Protein AF-A0A093X043-F1 (afdb_monomer_lite)

Secondary structure (DSSP, 8-state):
-HHHHHHHHHHHHHHHHHHHHHHHHHHHHHHHHHHHHHHHHHHHHHHHHHHHHS-TT-HHHHHHHHHHHHHHHHHHHHHHHHHHHHHHHHHTS-S-HHHHHHS---PPP--HHHHHHSTT-HHHHHHHHHHHHHHHHHHHHHHHHHHHHHHHHHHHHHHHHHHHHHHH--HHHHHHHHHHHHHHHHHHHHHHHHHHT-TTS-HHHHHHHHHHHH-

pLDDT: mean 77.18, std 14.12, range [39.0, 96.06]

Foldseek 3Di:
DVVVVVVVVVVVLVVLLVVLLVVQCVLQNDLLSLQLVLVVVVLVVVLVVLVVPDDPPDPVSVVVSVVSVVCSVVVSVVSSVVSRVLRVVVCVVDDDLVCVVVPPPDDDDDDPCCQCPNRSHPCSCCRSVVSVVVCVVCVVVVVVVVVVVVVVVVVVVVVVLVCCCPVVVDVVSVVVVVVVVVVVVVVVVVVVVVVCPPPPAPPVNVVVVVVVVVD

Sequence (215 aa):
MWLIFRLIASAVFLLSIILSIPIAFDVGGRDSGLAHSLALFCFYFAYSTLRIVTPKKSIFRYALVQIVGVTQWVIIPALLIWSLNRFTVDSNTGGDWLAKTFGGKRSKETSVTEWIFGPGGFYDVLTVGTWDKVLTYSTPFFQLAEGFCSLLVIQAAGQITRWLVNRGRSDSWMIGLLILSASIISSSVYFLWRITNFPEIGNVDATLIGVTITT

Radius of gyration: 25.29 Å; chains: 1; bounding box: 42×61×61 Å

Structure (mmCIF, N/CA/C/O backbone):
data_AF-A0A093X043-F1
#
_entry.id   AF-A0A093X043-F1
#
loop_
_atom_site.group_PDB
_atom_site.id
_atom_site.type_symbol
_atom_site.label_atom_id
_atom_site.label_alt_id
_atom_site.label_comp_id
_atom_site.label_asym_id
_atom_site.label_entity_id
_atom_site.label_seq_id
_atom_site.pdbx_PDB_ins_code
_atom_site.Cartn_x
_atom_site.Cartn_y
_atom_site.Cartn_z
_atom_site.occupancy
_atom_site.B_iso_or_equiv
_atom_site.auth_seq_id
_atom_site.auth_comp_id
_atom_site.auth_asym_id
_atom_site.auth_atom_id
_atom_site.pdbx_PDB_model_num
ATOM 1 N N . MET A 1 1 ? -5.513 -7.874 27.108 1.00 66.25 1 MET A N 1
ATOM 2 C CA . MET A 1 1 ? -4.191 -8.324 26.603 1.00 66.25 1 MET A CA 1
ATOM 3 C C . MET A 1 1 ? -4.284 -9.040 25.256 1.00 66.25 1 MET A C 1
ATOM 5 O O . MET A 1 1 ? -3.622 -8.608 24.325 1.00 66.25 1 MET A O 1
ATOM 9 N N . TRP A 1 2 ? -5.149 -10.045 25.082 1.00 79.25 2 TRP A N 1
ATOM 10 C CA . TRP A 1 2 ? -5.261 -10.783 23.809 1.00 79.25 2 TRP A CA 1
ATOM 11 C C . TRP A 1 2 ? -5.753 -9.956 22.604 1.00 79.25 2 TRP A C 1
ATOM 13 O O . TRP A 1 2 ? -5.279 -10.146 21.489 1.00 79.25 2 TRP A O 1
ATOM 23 N N . LEU A 1 3 ? -6.651 -8.988 22.823 1.00 80.19 3 LEU A N 1
ATOM 24 C CA . LEU A 1 3 ? -7.089 -8.059 21.770 1.00 80.19 3 LEU A CA 1
ATOM 25 C C . LEU A 1 3 ? -5.962 -7.134 21.296 1.00 80.19 3 LEU A C 1
ATOM 27 O O . LEU A 1 3 ? -5.828 -6.908 20.101 1.00 80.19 3 LEU A O 1
ATOM 31 N N . ILE A 1 4 ? -5.127 -6.652 22.220 1.00 87.19 4 ILE A N 1
ATOM 32 C CA . ILE A 1 4 ? -3.976 -5.797 21.901 1.00 87.19 4 ILE A CA 1
ATOM 33 C C . ILE A 1 4 ? -2.950 -6.600 21.100 1.00 87.19 4 ILE A C 1
ATOM 35 O O . ILE A 1 4 ? -2.488 -6.135 20.067 1.00 87.19 4 ILE A O 1
ATOM 39 N N . PHE A 1 5 ? -2.663 -7.837 21.515 1.00 86.25 5 PHE A N 1
ATOM 40 C CA . PHE A 1 5 ? -1.779 -8.729 20.765 1.00 86.25 5 PHE A CA 1
ATOM 41 C C . PHE A 1 5 ? -2.296 -8.997 19.344 1.00 86.25 5 PHE A C 1
ATOM 43 O O . PHE A 1 5 ? -1.534 -8.909 18.389 1.00 86.25 5 PHE A O 1
ATOM 50 N N . ARG A 1 6 ? -3.601 -9.253 19.182 1.00 83.94 6 ARG A N 1
ATOM 51 C CA . ARG A 1 6 ? -4.226 -9.414 17.858 1.00 83.94 6 ARG A CA 1
ATOM 52 C C . ARG A 1 6 ? -4.146 -8.153 17.009 1.00 83.94 6 ARG A C 1
ATOM 54 O O . ARG A 1 6 ? -3.877 -8.253 15.818 1.00 83.94 6 ARG A O 1
ATOM 61 N N . LEU A 1 7 ? -4.375 -6.990 17.612 1.00 88.88 7 LEU A N 1
ATOM 62 C CA . LEU A 1 7 ? -4.306 -5.708 16.921 1.00 88.88 7 LEU A CA 1
ATOM 63 C C . LEU A 1 7 ? -2.882 -5.423 16.439 1.00 88.88 7 LEU A C 1
ATOM 65 O O . LEU A 1 7 ? -2.693 -5.113 15.269 1.00 88.88 7 LEU A O 1
ATOM 69 N N . ILE A 1 8 ? -1.884 -5.613 17.305 1.00 89.50 8 ILE A N 1
ATOM 70 C CA . ILE A 1 8 ? -0.469 -5.444 16.954 1.00 89.50 8 ILE A CA 1
ATOM 71 C C . ILE A 1 8 ? -0.061 -6.456 15.881 1.00 89.50 8 ILE A C 1
ATOM 73 O O . ILE A 1 8 ? 0.510 -6.064 14.871 1.00 89.50 8 ILE A O 1
ATOM 77 N N . ALA A 1 9 ? -0.396 -7.738 16.043 1.00 83.31 9 ALA A N 1
ATOM 78 C CA . ALA A 1 9 ? -0.067 -8.765 15.056 1.00 83.31 9 ALA A CA 1
ATOM 79 C C . ALA A 1 9 ? -0.721 -8.485 13.692 1.00 83.31 9 ALA A C 1
ATOM 81 O O . ALA A 1 9 ? -0.076 -8.643 12.658 1.00 83.31 9 ALA A O 1
ATOM 82 N N . SER A 1 10 ? -1.974 -8.018 13.682 1.00 83.56 10 SER A N 1
ATOM 83 C CA . SER A 1 10 ? -2.662 -7.607 12.455 1.00 83.56 10 SER A CA 1
ATOM 84 C C . SER A 1 10 ? -2.020 -6.373 11.825 1.00 83.56 10 SER A C 1
ATOM 86 O O . SER A 1 10 ? -1.913 -6.313 10.605 1.00 83.56 10 SER A O 1
ATOM 88 N N . ALA A 1 11 ? -1.593 -5.400 12.633 1.00 88.81 11 ALA A N 1
ATOM 89 C CA . ALA A 1 11 ? -0.912 -4.205 12.150 1.00 88.81 11 ALA A CA 1
ATOM 90 C C . ALA A 1 11 ? 0.451 -4.550 11.538 1.00 88.81 11 ALA A C 1
ATOM 92 O O . ALA A 1 11 ? 0.747 -4.100 10.438 1.00 88.81 11 ALA A O 1
ATOM 93 N N . VAL A 1 12 ? 1.243 -5.402 12.198 1.00 88.56 12 VAL A N 1
ATOM 94 C CA . VAL A 1 12 ? 2.543 -5.873 11.690 1.00 88.56 12 VAL A CA 1
ATOM 95 C C . VAL A 1 12 ? 2.372 -6.673 10.400 1.00 88.56 12 VAL A C 1
ATOM 97 O O . VAL A 1 12 ? 3.130 -6.471 9.457 1.00 88.56 12 VAL A O 1
ATOM 100 N N . PHE A 1 13 ? 1.362 -7.541 10.323 1.00 86.50 13 PHE A N 1
ATOM 101 C CA . PHE A 1 13 ? 1.072 -8.301 9.108 1.00 86.50 13 PHE A CA 1
ATOM 102 C C . PHE A 1 13 ? 0.703 -7.388 7.930 1.00 86.50 13 PHE A C 1
ATOM 104 O O . PHE A 1 13 ? 1.237 -7.533 6.832 1.00 86.50 13 PHE A O 1
ATOM 111 N N . LEU A 1 14 ? -0.177 -6.414 8.167 1.00 86.62 14 LEU A N 1
ATOM 112 C CA . LEU A 1 14 ? -0.605 -5.456 7.149 1.00 86.62 14 LEU A CA 1
ATOM 113 C C . LEU A 1 14 ? 0.575 -4.578 6.702 1.00 86.62 14 LEU A C 1
ATOM 115 O O . LEU A 1 14 ? 0.808 -4.422 5.505 1.00 86.62 14 LEU A O 1
ATOM 119 N N . LEU A 1 15 ? 1.374 -4.093 7.655 1.00 87.44 15 LEU A N 1
ATOM 120 C CA . LEU A 1 15 ? 2.606 -3.352 7.388 1.00 87.44 15 LEU A CA 1
ATOM 121 C C . LEU A 1 15 ? 3.587 -4.179 6.545 1.00 87.44 15 LEU A C 1
ATOM 123 O O . LEU A 1 15 ? 4.156 -3.661 5.590 1.00 87.44 15 LEU A O 1
ATOM 127 N N . SER A 1 16 ? 3.754 -5.466 6.860 1.00 86.06 16 SER A N 1
ATOM 128 C CA . SER A 1 16 ? 4.632 -6.364 6.108 1.00 86.06 16 SER A CA 1
ATOM 129 C C . SER A 1 16 ? 4.207 -6.480 4.644 1.00 86.06 16 SER A C 1
ATOM 131 O O . SER A 1 16 ? 5.064 -6.389 3.769 1.00 86.06 16 SER A O 1
ATOM 133 N N . ILE A 1 17 ? 2.907 -6.609 4.359 1.00 85.12 17 ILE A N 1
ATOM 134 C CA . ILE A 1 17 ? 2.397 -6.647 2.978 1.00 85.12 17 ILE A CA 1
ATOM 135 C C . ILE A 1 17 ? 2.609 -5.303 2.277 1.00 85.12 17 ILE A C 1
ATOM 137 O O . ILE A 1 17 ? 3.093 -5.279 1.146 1.00 85.12 17 ILE A O 1
ATOM 141 N N . ILE A 1 18 ? 2.274 -4.192 2.944 1.00 87.62 18 ILE A N 1
ATOM 142 C CA . ILE A 1 18 ? 2.416 -2.847 2.368 1.00 87.62 18 ILE A CA 1
ATOM 143 C C . ILE A 1 18 ? 3.873 -2.547 2.023 1.00 87.62 18 ILE A C 1
ATOM 145 O O . ILE A 1 18 ? 4.121 -1.973 0.972 1.00 87.62 18 ILE A O 1
ATOM 149 N N . LEU A 1 19 ? 4.827 -2.939 2.871 1.00 86.06 19 LEU A N 1
ATOM 150 C CA . LEU A 1 19 ? 6.252 -2.692 2.636 1.00 86.06 19 LEU A CA 1
ATOM 151 C C . LEU A 1 19 ? 6.863 -3.661 1.617 1.00 86.06 19 LEU A C 1
ATOM 153 O O . LEU A 1 19 ? 7.758 -3.271 0.874 1.00 86.06 19 LEU A O 1
ATOM 157 N N . SER A 1 20 ? 6.368 -4.898 1.534 1.00 85.81 20 SER A N 1
ATOM 158 C CA . SER A 1 20 ? 6.861 -5.910 0.586 1.00 85.81 20 SER A CA 1
ATOM 159 C C . SER A 1 20 ? 6.739 -5.456 -0.872 1.00 85.81 20 SER A C 1
ATOM 161 O O . SER A 1 20 ? 7.619 -5.735 -1.683 1.00 85.81 20 SER A O 1
ATOM 163 N N . ILE A 1 21 ? 5.668 -4.727 -1.207 1.00 85.94 21 ILE A N 1
ATOM 164 C CA . ILE A 1 21 ? 5.402 -4.288 -2.582 1.00 85.94 21 ILE A CA 1
ATOM 165 C C . ILE A 1 21 ? 6.447 -3.253 -3.053 1.00 85.94 21 ILE A C 1
ATOM 167 O O . ILE A 1 21 ? 7.143 -3.555 -4.022 1.00 85.94 21 ILE A O 1
ATOM 171 N N . PRO A 1 22 ? 6.647 -2.093 -2.389 1.00 85.50 22 PRO A N 1
ATOM 172 C CA . PRO A 1 22 ? 7.703 -1.145 -2.743 1.00 85.50 22 PRO A CA 1
ATOM 173 C C . PRO A 1 22 ? 9.093 -1.775 -2.772 1.00 85.50 22 PRO A C 1
ATOM 175 O O . PRO A 1 22 ? 9.844 -1.512 -3.701 1.00 85.50 22 PRO A O 1
ATOM 178 N N . ILE A 1 23 ? 9.418 -2.650 -1.812 1.00 85.75 23 ILE A N 1
ATOM 179 C CA . ILE A 1 23 ? 10.728 -3.319 -1.761 1.00 85.75 23 ILE A CA 1
ATOM 180 C C . ILE A 1 23 ? 10.952 -4.183 -3.011 1.00 85.75 23 ILE A C 1
ATOM 182 O O . ILE A 1 23 ? 12.047 -4.187 -3.571 1.00 85.75 23 ILE A O 1
ATOM 186 N N . ALA A 1 24 ? 9.922 -4.891 -3.485 1.00 83.62 24 ALA A N 1
ATOM 187 C CA . ALA A 1 24 ? 10.018 -5.698 -4.699 1.00 83.62 24 ALA A CA 1
ATOM 188 C C . ALA A 1 24 ? 10.203 -4.849 -5.969 1.00 83.62 24 ALA A C 1
ATOM 190 O O . ALA A 1 24 ? 10.900 -5.289 -6.884 1.00 83.62 24 ALA A O 1
ATOM 191 N N . PHE A 1 25 ? 9.608 -3.652 -6.024 1.00 82.94 25 PHE A N 1
ATOM 192 C CA . PHE A 1 25 ? 9.799 -2.703 -7.128 1.00 82.94 25 PHE A CA 1
ATOM 193 C C . PHE A 1 25 ? 11.170 -2.018 -7.087 1.00 82.94 25 PHE A C 1
ATOM 195 O O . PHE A 1 25 ? 11.787 -1.854 -8.137 1.00 82.94 25 PHE A O 1
ATOM 202 N N . ASP A 1 26 ? 11.649 -1.653 -5.898 1.00 83.31 26 ASP A N 1
ATOM 203 C CA . ASP A 1 26 ? 12.916 -0.942 -5.699 1.00 83.31 26 ASP A CA 1
ATOM 204 C C . ASP A 1 26 ? 14.127 -1.854 -5.954 1.00 83.31 26 ASP A C 1
ATOM 206 O O . ASP A 1 26 ? 15.007 -1.533 -6.748 1.00 83.31 26 ASP A O 1
ATOM 210 N N . VAL A 1 27 ? 14.138 -3.054 -5.362 1.00 80.69 27 VAL A N 1
ATOM 211 C CA . VAL A 1 27 ? 15.250 -4.014 -5.511 1.00 80.69 27 VAL A CA 1
ATOM 212 C C . VAL A 1 27 ? 15.145 -4.811 -6.815 1.00 80.69 27 VAL A C 1
ATOM 214 O O . VAL A 1 27 ? 16.156 -5.192 -7.403 1.00 80.69 27 VAL A O 1
ATOM 217 N N . GLY A 1 28 ? 13.921 -5.111 -7.252 1.00 70.31 28 GLY A N 1
ATOM 218 C CA . GLY A 1 28 ? 13.655 -6.029 -8.357 1.00 70.31 28 GLY A CA 1
ATOM 219 C C . GLY A 1 28 ? 13.391 -5.378 -9.714 1.00 70.31 28 GLY A C 1
ATOM 220 O O . GLY A 1 28 ? 13.363 -6.075 -10.730 1.00 70.31 28 GLY A O 1
ATOM 221 N N . GLY A 1 29 ? 13.163 -4.066 -9.748 1.00 78.88 29 GLY A N 1
ATOM 222 C CA . GLY A 1 29 ? 12.667 -3.366 -10.928 1.00 78.88 29 GLY A CA 1
ATOM 223 C C . GLY A 1 29 ? 11.184 -3.640 -11.221 1.00 78.88 29 GLY A C 1
ATOM 224 O O . GLY A 1 29 ? 10.489 -4.371 -10.508 1.00 78.88 29 GLY A O 1
ATOM 225 N N . ARG A 1 30 ? 10.684 -3.034 -12.307 1.00 78.81 30 ARG A N 1
ATOM 226 C CA . ARG A 1 30 ? 9.256 -3.047 -12.680 1.00 78.81 30 ARG A CA 1
ATOM 227 C C . ARG A 1 30 ? 8.692 -4.461 -12.846 1.00 78.81 30 ARG A C 1
ATOM 229 O O . ARG A 1 30 ? 7.632 -4.752 -12.299 1.00 78.81 30 ARG A O 1
ATOM 236 N N . ASP A 1 31 ? 9.402 -5.335 -13.555 1.00 77.31 31 ASP A N 1
ATOM 237 C CA . ASP A 1 31 ? 8.898 -6.670 -13.901 1.00 77.31 31 ASP A CA 1
ATOM 238 C C . ASP A 1 31 ? 8.810 -7.591 -12.672 1.00 77.31 31 ASP A C 1
ATOM 240 O O . ASP A 1 31 ? 7.813 -8.290 -12.491 1.00 77.31 31 ASP A O 1
ATOM 244 N N . SER A 1 32 ? 9.792 -7.520 -11.763 1.00 78.56 32 SER A N 1
ATOM 245 C CA . SER A 1 32 ? 9.772 -8.251 -10.486 1.00 78.56 32 SER A CA 1
ATOM 246 C C . SER A 1 32 ? 8.638 -7.780 -9.573 1.00 78.56 32 SER A C 1
ATOM 248 O O . SER A 1 32 ? 7.928 -8.603 -8.991 1.00 78.56 32 SER A O 1
ATOM 250 N N . GLY A 1 33 ? 8.430 -6.462 -9.462 1.00 83.19 33 GLY A N 1
ATOM 251 C CA . GLY A 1 33 ? 7.340 -5.905 -8.659 1.00 83.19 33 GLY A CA 1
ATOM 252 C C . GLY A 1 33 ? 5.958 -6.277 -9.206 1.00 83.19 33 GLY A C 1
ATOM 253 O O . GLY A 1 33 ? 5.076 -6.696 -8.447 1.00 83.19 33 GLY A O 1
ATOM 254 N N . LEU A 1 34 ? 5.780 -6.224 -10.532 1.00 82.69 34 LEU A N 1
ATOM 255 C CA . LEU A 1 34 ? 4.554 -6.676 -11.193 1.00 82.69 34 LEU A CA 1
ATOM 256 C C . LEU A 1 34 ? 4.308 -8.168 -10.949 1.00 82.69 34 LEU A C 1
ATOM 258 O O . LEU A 1 34 ? 3.210 -8.535 -10.524 1.00 82.69 34 LEU A O 1
ATOM 262 N N . ALA A 1 35 ? 5.323 -9.013 -11.126 1.00 83.06 35 ALA A N 1
ATOM 263 C CA . ALA A 1 35 ? 5.214 -10.445 -10.870 1.00 83.06 35 ALA A CA 1
ATOM 264 C C . ALA A 1 35 ? 4.898 -10.761 -9.399 1.00 83.06 35 ALA A C 1
ATOM 266 O O . ALA A 1 35 ? 4.051 -11.612 -9.122 1.00 83.06 35 ALA A O 1
ATOM 267 N N . HIS A 1 36 ? 5.512 -10.047 -8.451 1.00 86.31 36 HIS A N 1
ATOM 268 C CA . HIS A 1 36 ? 5.212 -10.188 -7.026 1.00 86.31 36 HIS A CA 1
ATOM 269 C C . HIS A 1 36 ? 3.756 -9.811 -6.714 1.00 86.31 36 HIS A C 1
ATOM 271 O O . HIS A 1 36 ? 3.045 -10.565 -6.046 1.00 86.31 36 HIS A O 1
ATOM 277 N N . SER A 1 37 ? 3.278 -8.679 -7.244 1.00 88.44 37 SER A N 1
ATOM 278 C CA . SER A 1 37 ? 1.893 -8.228 -7.045 1.00 88.44 37 SER A CA 1
ATOM 279 C C . SER A 1 37 ? 0.865 -9.206 -7.634 1.00 88.44 37 SER A C 1
ATOM 281 O O . SER A 1 37 ? -0.159 -9.484 -7.005 1.00 88.44 37 SER A O 1
ATOM 283 N N . LEU A 1 38 ? 1.172 -9.802 -8.788 1.00 85.69 38 LEU A N 1
ATOM 284 C CA . LEU A 1 38 ? 0.356 -10.830 -9.429 1.00 85.69 38 LEU A CA 1
ATO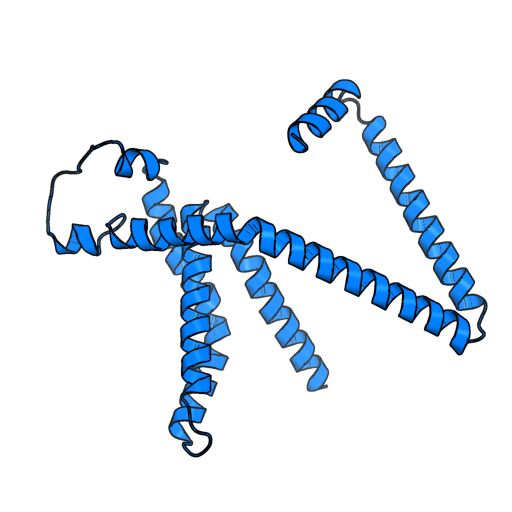M 285 C C . LEU A 1 38 ? 0.344 -12.126 -8.614 1.00 85.69 38 LEU A C 1
ATOM 287 O O . LEU A 1 38 ? -0.721 -12.694 -8.371 1.00 85.69 38 LEU A O 1
ATOM 291 N N . ALA A 1 39 ? 1.508 -12.577 -8.140 1.00 85.19 39 ALA A N 1
ATOM 292 C CA . ALA A 1 39 ? 1.619 -13.771 -7.308 1.00 85.19 39 ALA A CA 1
ATOM 293 C C . ALA A 1 39 ? 0.813 -13.630 -6.007 1.00 85.19 39 ALA A C 1
ATOM 295 O O . ALA A 1 39 ? 0.094 -14.558 -5.623 1.00 85.19 39 ALA A O 1
ATOM 296 N N . LEU A 1 40 ? 0.863 -12.455 -5.368 1.00 87.25 40 LEU A N 1
ATOM 297 C CA . LEU A 1 40 ? 0.019 -12.143 -4.214 1.00 87.25 40 LEU A CA 1
ATOM 298 C C . LEU A 1 40 ? -1.468 -12.177 -4.583 1.00 87.25 40 LEU A C 1
ATOM 300 O O . LEU A 1 40 ? -2.252 -12.801 -3.865 1.00 87.25 40 LEU A O 1
ATOM 304 N N . PHE A 1 41 ? -1.864 -11.565 -5.703 1.00 87.06 41 PHE A N 1
ATOM 305 C CA . PHE A 1 41 ? -3.252 -11.591 -6.168 1.00 87.06 41 PHE A CA 1
ATOM 306 C C . PHE A 1 41 ? -3.759 -13.025 -6.369 1.00 87.06 41 PHE A C 1
ATOM 308 O O . PHE A 1 41 ? -4.790 -13.394 -5.805 1.00 87.06 41 PHE A O 1
ATOM 315 N N . CYS A 1 42 ? -3.017 -13.867 -7.093 1.00 85.88 42 CYS A N 1
ATOM 316 C CA . CYS A 1 42 ? -3.378 -15.267 -7.312 1.00 85.88 42 CYS A CA 1
ATOM 317 C C . CYS A 1 42 ? -3.435 -16.064 -6.003 1.00 85.88 42 CYS A C 1
ATOM 319 O O . CYS A 1 42 ? -4.378 -16.833 -5.797 1.00 85.88 42 CYS A O 1
ATOM 321 N N . PHE A 1 43 ? -2.473 -15.862 -5.097 1.00 87.06 43 PHE A N 1
ATOM 322 C CA . PHE A 1 43 ? -2.460 -16.521 -3.793 1.00 87.06 43 PHE A CA 1
ATOM 323 C C . PHE A 1 43 ? -3.703 -16.168 -2.966 1.00 87.06 43 PHE A C 1
ATOM 325 O O . PHE A 1 43 ? -4.404 -17.060 -2.477 1.00 87.06 43 PHE A O 1
ATOM 332 N N . TYR A 1 44 ? -4.024 -14.878 -2.845 1.00 88.00 44 TYR A N 1
ATOM 333 C CA . TYR A 1 44 ? -5.194 -14.432 -2.090 1.00 88.00 44 TYR A CA 1
ATOM 334 C C . TYR A 1 44 ? -6.512 -14.796 -2.776 1.00 88.00 44 TYR A C 1
ATOM 336 O O . TYR A 1 44 ? -7.478 -15.132 -2.087 1.00 88.00 44 TYR A O 1
ATOM 344 N N . PHE A 1 45 ? -6.561 -14.805 -4.109 1.00 87.88 45 PHE A N 1
ATOM 345 C CA . PHE A 1 45 ? -7.720 -15.270 -4.868 1.00 87.88 45 PHE A CA 1
ATOM 346 C C . PHE A 1 45 ? -7.986 -16.763 -4.629 1.00 87.88 45 PHE A C 1
ATOM 348 O O . PHE A 1 45 ? -9.118 -17.154 -4.319 1.00 87.88 45 PHE A O 1
ATOM 355 N N . ALA A 1 46 ? -6.942 -17.594 -4.685 1.00 85.88 46 ALA A N 1
ATOM 356 C CA . ALA A 1 46 ? -7.034 -19.019 -4.381 1.00 85.88 46 ALA A CA 1
ATOM 357 C C . ALA A 1 46 ? -7.448 -19.252 -2.921 1.00 85.88 46 ALA A C 1
ATOM 359 O O . ALA A 1 46 ? -8.359 -20.038 -2.657 1.00 85.88 46 ALA A O 1
ATOM 360 N N . TYR A 1 47 ? -6.850 -18.522 -1.975 1.00 86.50 47 TYR A N 1
ATOM 361 C CA . TYR A 1 47 ? -7.207 -18.600 -0.558 1.00 86.50 47 TYR A CA 1
ATOM 362 C C . TYR A 1 47 ? -8.666 -18.193 -0.295 1.00 86.50 47 TYR A C 1
ATOM 364 O O . TYR A 1 47 ? -9.379 -18.871 0.449 1.00 86.50 47 TYR A O 1
ATOM 372 N N . SER A 1 48 ? -9.142 -17.121 -0.932 1.00 85.56 48 SER A N 1
ATOM 373 C CA . SER A 1 48 ? -10.533 -16.668 -0.822 1.00 85.56 48 SER A CA 1
ATOM 374 C C . SER A 1 48 ? -11.505 -17.702 -1.397 1.00 85.56 48 SER A C 1
ATOM 376 O O . SER A 1 48 ? -12.478 -18.078 -0.741 1.00 85.56 48 SER A O 1
ATOM 378 N N . THR A 1 49 ? -11.191 -18.251 -2.572 1.00 86.38 49 THR A N 1
ATOM 379 C CA . THR A 1 49 ? -11.989 -19.307 -3.210 1.00 86.38 49 THR A CA 1
ATOM 380 C C . THR A 1 49 ? -12.045 -20.557 -2.333 1.00 86.38 49 THR A C 1
ATOM 382 O O . THR A 1 49 ? -13.125 -21.090 -2.080 1.00 86.38 49 THR A O 1
ATOM 385 N N . LEU A 1 50 ? -10.907 -20.981 -1.777 1.00 84.12 50 LEU A N 1
ATOM 386 C CA . LEU A 1 50 ? -10.818 -22.104 -0.842 1.00 84.12 50 LEU A CA 1
ATOM 387 C C . LEU A 1 50 ? -11.693 -21.873 0.401 1.00 84.12 50 LEU A C 1
ATOM 389 O O . LEU A 1 50 ? -12.387 -22.785 0.860 1.00 84.12 50 LEU A O 1
ATOM 393 N N . ARG A 1 51 ? -11.697 -20.644 0.931 1.00 81.44 51 ARG A N 1
ATOM 394 C CA . ARG A 1 51 ? -12.514 -20.263 2.087 1.00 81.44 51 ARG A CA 1
ATOM 395 C C . ARG A 1 51 ? -14.012 -20.300 1.776 1.00 81.44 51 ARG A C 1
ATOM 397 O O . ARG A 1 51 ? -14.779 -20.727 2.635 1.00 81.44 51 ARG A O 1
ATOM 404 N N . ILE A 1 52 ? -14.423 -19.887 0.576 1.00 85.06 52 ILE A N 1
ATOM 405 C CA . ILE A 1 52 ? -15.830 -19.892 0.138 1.00 85.06 52 ILE A CA 1
ATOM 406 C C . ILE A 1 52 ? -16.317 -21.319 -0.148 1.00 85.06 52 ILE A C 1
ATOM 408 O O . ILE A 1 52 ? -17.416 -21.692 0.256 1.00 85.06 52 ILE A O 1
ATOM 412 N N . VAL A 1 53 ? -15.490 -22.136 -0.802 1.00 85.69 53 VAL A N 1
ATOM 413 C CA . VAL A 1 53 ? -15.828 -23.516 -1.194 1.00 85.69 53 VAL A CA 1
ATOM 414 C C . VAL A 1 53 ? -15.870 -24.470 0.007 1.00 85.69 53 VAL A C 1
ATOM 416 O O . VAL A 1 53 ? -16.466 -25.544 -0.072 1.00 85.69 53 VAL A O 1
ATOM 419 N N . THR A 1 54 ? -15.267 -24.107 1.141 1.00 79.00 54 THR A N 1
ATOM 420 C CA . THR A 1 54 ? -15.203 -24.972 2.323 1.00 79.00 54 THR A CA 1
ATOM 421 C C . THR A 1 54 ? -16.511 -24.948 3.135 1.00 79.00 54 THR A C 1
ATOM 423 O O . THR A 1 54 ? -16.804 -23.954 3.803 1.00 79.00 54 THR A O 1
ATOM 426 N N . PRO A 1 55 ? -17.299 -26.046 3.172 1.00 71.06 55 PRO A N 1
ATOM 427 C CA . PRO A 1 55 ? -18.496 -26.120 4.003 1.00 71.06 55 PRO A CA 1
ATOM 428 C C . PRO A 1 55 ? -18.135 -26.230 5.492 1.00 71.06 55 PRO A C 1
ATOM 430 O O . PRO A 1 55 ? -17.254 -27.001 5.877 1.00 71.06 55 PRO A O 1
ATOM 433 N N . LYS A 1 56 ? -18.892 -25.531 6.351 1.00 67.06 56 LYS A N 1
ATOM 434 C CA . LYS A 1 56 ? -18.661 -25.424 7.811 1.00 67.06 56 LYS A CA 1
ATOM 435 C C . LYS A 1 56 ? -18.681 -26.756 8.584 1.00 67.06 56 LYS A C 1
ATOM 437 O O . LYS A 1 56 ? -18.316 -26.776 9.751 1.00 67.06 56 LYS A O 1
ATOM 442 N N . LYS A 1 57 ? -19.120 -27.858 7.964 1.00 70.56 57 LYS A N 1
ATOM 443 C CA . LYS A 1 57 ? -19.283 -29.168 8.620 1.00 70.56 57 LYS A CA 1
ATOM 444 C C . LYS A 1 57 ? -18.026 -30.050 8.599 1.00 70.56 57 LYS A C 1
ATOM 446 O O . LYS A 1 57 ? -17.959 -30.993 9.377 1.00 70.56 57 LYS A O 1
ATOM 451 N N . SER A 1 58 ? -17.045 -29.790 7.728 1.00 74.88 58 SER A N 1
ATOM 452 C CA . SER A 1 58 ? -15.853 -30.648 7.611 1.00 74.88 58 SER A CA 1
ATOM 453 C C . SER A 1 58 ? -14.670 -30.083 8.399 1.00 74.88 58 SER A C 1
ATOM 455 O O . SER A 1 58 ? -14.094 -29.062 8.022 1.00 74.88 58 SER A O 1
ATOM 457 N N . ILE A 1 59 ? -14.276 -30.788 9.464 1.00 76.44 59 ILE A N 1
ATOM 458 C CA . ILE A 1 59 ? -13.133 -30.441 10.328 1.00 76.44 59 ILE A CA 1
ATOM 459 C C . ILE A 1 59 ? -11.824 -30.417 9.523 1.00 76.44 59 ILE A C 1
ATOM 461 O O . ILE A 1 59 ? -11.013 -29.513 9.701 1.00 76.44 59 ILE A O 1
ATOM 465 N N . PHE A 1 60 ? -11.643 -31.352 8.584 1.00 78.94 60 PHE A N 1
ATOM 466 C CA . PHE A 1 60 ? -10.439 -31.438 7.751 1.00 78.94 60 PHE A CA 1
ATOM 467 C C . PHE A 1 60 ? -10.275 -30.223 6.828 1.00 78.94 60 PHE A C 1
ATOM 469 O O . PHE A 1 60 ? -9.202 -29.629 6.762 1.00 78.94 60 PHE A O 1
ATOM 476 N N . ARG A 1 61 ? -11.349 -29.798 6.150 1.00 73.88 61 ARG A N 1
ATOM 477 C CA . ARG A 1 61 ? -11.289 -28.619 5.269 1.00 73.88 61 ARG A CA 1
ATOM 478 C C . ARG A 1 61 ? -11.126 -27.322 6.065 1.00 73.88 61 ARG A C 1
ATOM 480 O O . ARG A 1 61 ? -10.403 -26.433 5.631 1.00 73.88 61 ARG A O 1
ATOM 487 N N . TYR A 1 62 ? -11.733 -27.234 7.250 1.00 77.19 62 TYR A N 1
ATOM 488 C CA . TYR A 1 62 ? -11.502 -26.117 8.167 1.00 77.19 62 TYR A CA 1
ATOM 489 C C . TYR A 1 62 ? -10.042 -26.060 8.643 1.00 77.19 62 TYR A C 1
ATOM 491 O O . TYR A 1 62 ? -9.438 -24.989 8.618 1.00 77.19 62 TYR A O 1
ATOM 499 N N . ALA A 1 63 ? -9.453 -27.204 9.004 1.00 79.62 63 ALA A N 1
ATOM 500 C CA . ALA A 1 63 ? -8.045 -27.296 9.380 1.00 79.62 63 ALA A CA 1
ATOM 501 C C . ALA A 1 63 ? -7.120 -26.874 8.228 1.00 79.62 63 ALA A C 1
ATOM 503 O O . ALA A 1 63 ? -6.187 -26.112 8.455 1.00 79.62 63 ALA A O 1
ATOM 504 N N . LEU A 1 64 ? -7.420 -27.278 6.990 1.00 79.62 64 LEU A N 1
ATOM 505 C CA . LEU A 1 64 ? -6.654 -26.879 5.805 1.00 79.62 64 LEU A CA 1
ATOM 506 C C . LEU A 1 64 ? -6.678 -25.353 5.608 1.00 79.62 64 LEU A C 1
ATOM 508 O O . LEU A 1 64 ? -5.627 -24.743 5.433 1.00 79.62 64 LEU A O 1
ATOM 512 N N . VAL A 1 65 ? -7.846 -24.712 5.727 1.00 80.12 65 VAL A N 1
ATOM 513 C CA . VAL A 1 65 ? -7.960 -23.242 5.644 1.00 80.12 65 VAL A CA 1
ATOM 514 C C . VAL A 1 65 ? -7.187 -22.551 6.774 1.00 80.12 65 VAL A C 1
ATOM 516 O O . VAL A 1 65 ? -6.522 -21.547 6.528 1.00 80.12 65 VAL A O 1
ATOM 519 N N . GLN A 1 66 ? -7.237 -23.084 8.000 1.00 79.00 66 GLN A N 1
ATOM 520 C CA . GLN A 1 66 ? -6.479 -22.537 9.132 1.00 79.00 66 GLN A CA 1
ATOM 521 C C . GLN A 1 66 ? -4.966 -22.674 8.934 1.00 79.00 66 GLN A C 1
ATOM 523 O O . GLN A 1 66 ? -4.239 -21.718 9.192 1.00 79.00 66 GLN A O 1
ATOM 528 N N . ILE A 1 67 ? -4.496 -23.820 8.433 1.00 82.88 67 ILE A N 1
ATOM 529 C CA . ILE A 1 67 ? -3.080 -24.044 8.125 1.00 82.88 67 ILE A CA 1
ATOM 530 C C . ILE A 1 67 ? -2.622 -23.037 7.074 1.00 82.88 67 ILE A C 1
ATOM 532 O O . ILE A 1 67 ? -1.688 -22.288 7.340 1.00 82.88 67 ILE A O 1
ATOM 536 N N . VAL A 1 68 ? -3.328 -22.936 5.942 1.00 80.75 68 VAL A N 1
ATOM 537 C CA . VAL A 1 68 ? -2.980 -21.977 4.880 1.00 80.75 68 VAL A CA 1
ATOM 538 C C . VAL A 1 68 ? -2.980 -20.541 5.412 1.00 80.75 68 VAL A C 1
ATOM 540 O O . VAL A 1 68 ? -2.090 -19.775 5.056 1.00 80.75 68 VAL A O 1
ATOM 543 N N . GLY A 1 69 ? -3.917 -20.192 6.302 1.00 78.06 69 GLY A N 1
ATOM 544 C CA . GLY A 1 69 ? -3.977 -18.888 6.967 1.00 78.06 69 GLY A CA 1
ATOM 545 C C . GLY A 1 69 ? -2.760 -18.584 7.849 1.00 78.06 69 GLY A C 1
ATOM 546 O O . GLY A 1 69 ? -2.236 -17.475 7.807 1.00 78.06 69 GLY A O 1
ATOM 547 N N . VAL A 1 70 ? -2.259 -19.560 8.609 1.00 80.00 70 VAL A N 1
ATOM 548 C CA . VAL A 1 70 ? -1.040 -19.388 9.425 1.00 80.00 70 VAL A CA 1
ATOM 549 C C . VAL A 1 70 ? 0.210 -19.337 8.542 1.00 80.00 70 VAL A C 1
ATOM 551 O O . VAL A 1 70 ? 1.110 -18.535 8.792 1.00 80.00 70 VAL A O 1
ATOM 554 N N . THR A 1 71 ? 0.254 -20.128 7.466 1.00 83.06 71 THR A N 1
ATOM 555 C CA . THR A 1 71 ? 1.388 -20.159 6.528 1.00 83.06 71 THR A CA 1
ATOM 556 C C . THR A 1 71 ? 1.536 -18.856 5.727 1.00 83.06 71 THR A C 1
ATOM 558 O O . THR A 1 71 ? 2.608 -18.613 5.178 1.00 83.06 71 THR A O 1
ATOM 561 N N . GLN A 1 72 ? 0.530 -17.966 5.709 1.00 82.00 72 GLN A N 1
ATOM 562 C CA . GLN A 1 72 ? 0.607 -16.659 5.029 1.00 82.00 72 GLN A CA 1
ATOM 563 C C . GLN A 1 72 ? 1.847 -15.852 5.435 1.00 82.00 72 GLN A C 1
ATOM 565 O O . GLN A 1 72 ? 2.487 -15.251 4.576 1.00 82.00 72 GLN A O 1
ATOM 570 N N . TRP A 1 73 ? 2.239 -15.908 6.712 1.00 80.44 73 TRP A N 1
ATOM 571 C CA . TRP A 1 73 ? 3.430 -15.222 7.226 1.00 80.44 73 TRP A CA 1
ATOM 572 C C . TRP A 1 73 ? 4.738 -15.666 6.560 1.00 80.44 73 TRP A C 1
ATOM 574 O O . TRP A 1 73 ? 5.659 -14.866 6.440 1.00 80.44 73 TRP A O 1
ATOM 584 N N . VAL A 1 74 ? 4.824 -16.922 6.117 1.00 82.50 74 VAL A N 1
ATOM 585 C CA . VAL A 1 74 ? 6.010 -17.480 5.445 1.00 82.50 74 VAL A CA 1
ATOM 586 C C . VAL A 1 74 ? 5.890 -17.357 3.926 1.00 82.50 74 VAL A C 1
ATOM 588 O O . VAL A 1 74 ? 6.881 -17.133 3.237 1.00 82.50 74 VAL A O 1
ATOM 591 N N . ILE A 1 75 ? 4.673 -17.467 3.393 1.00 82.69 75 ILE A N 1
ATOM 592 C CA . ILE A 1 75 ? 4.420 -17.431 1.949 1.00 82.69 75 ILE A CA 1
ATOM 593 C C . ILE A 1 75 ? 4.732 -16.054 1.364 1.00 82.69 75 ILE A C 1
ATOM 595 O O . ILE A 1 75 ? 5.324 -15.988 0.294 1.00 82.69 75 ILE A O 1
ATOM 599 N N . ILE A 1 76 ? 4.393 -14.965 2.059 1.00 83.00 76 ILE A N 1
ATOM 600 C CA . ILE A 1 76 ? 4.653 -13.598 1.576 1.00 83.00 76 ILE A CA 1
ATOM 601 C C . ILE A 1 76 ? 6.157 -13.362 1.306 1.00 83.00 76 ILE A C 1
ATOM 603 O O . ILE A 1 76 ? 6.499 -13.039 0.165 1.00 83.00 76 ILE A O 1
ATOM 607 N N . PRO A 1 77 ? 7.078 -13.578 2.270 1.00 81.31 77 PRO A N 1
ATOM 608 C CA . PRO A 1 77 ? 8.509 -13.430 2.011 1.00 81.31 77 PRO A CA 1
ATOM 609 C C . PRO A 1 77 ? 9.059 -14.493 1.048 1.00 81.31 77 PRO A C 1
ATOM 611 O O . PRO A 1 77 ? 9.940 -14.181 0.252 1.00 81.31 77 PRO A O 1
ATOM 614 N N . ALA A 1 78 ? 8.534 -15.725 1.050 1.00 82.88 78 ALA A N 1
ATOM 615 C CA . ALA A 1 78 ? 8.959 -16.754 0.096 1.00 82.88 78 ALA A CA 1
ATOM 616 C C . ALA A 1 78 ? 8.616 -16.383 -1.359 1.00 82.88 78 ALA A C 1
ATOM 618 O O . ALA A 1 78 ? 9.439 -16.574 -2.254 1.00 82.88 78 ALA A O 1
ATOM 619 N N . LEU A 1 79 ? 7.432 -15.807 -1.595 1.00 79.12 79 LEU A N 1
ATOM 620 C CA . LEU A 1 79 ? 7.021 -15.300 -2.906 1.00 79.12 79 LEU A CA 1
ATOM 621 C C . LEU A 1 79 ? 7.857 -14.093 -3.342 1.00 79.12 79 LEU A C 1
ATOM 623 O O . LEU A 1 79 ? 8.141 -13.967 -4.528 1.00 79.12 79 LEU A O 1
ATOM 627 N N . LEU A 1 80 ? 8.270 -13.235 -2.405 1.00 78.31 80 LEU A N 1
ATOM 628 C CA . LEU A 1 80 ? 9.185 -12.123 -2.683 1.00 78.31 80 LEU A CA 1
ATOM 629 C C . LEU A 1 80 ? 10.583 -12.618 -3.081 1.00 78.31 80 LEU A C 1
ATOM 631 O O . LEU A 1 80 ? 11.156 -12.137 -4.054 1.00 78.31 80 LEU A O 1
ATOM 635 N N . ILE A 1 81 ? 11.124 -13.610 -2.370 1.00 82.25 81 ILE A N 1
ATOM 636 C CA . ILE A 1 81 ? 12.417 -14.222 -2.718 1.00 82.25 81 ILE A CA 1
ATOM 637 C C . ILE A 1 81 ? 12.331 -14.911 -4.083 1.00 82.25 81 ILE A C 1
ATOM 639 O O . ILE A 1 81 ? 13.253 -14.795 -4.889 1.00 82.25 81 ILE A O 1
ATOM 643 N N . TRP A 1 82 ? 11.221 -15.599 -4.364 1.00 82.69 82 TRP A N 1
ATOM 644 C CA . TRP A 1 82 ? 10.988 -16.230 -5.660 1.00 82.69 82 TRP A CA 1
ATOM 645 C C . TRP A 1 82 ? 10.910 -15.205 -6.798 1.00 82.69 82 TRP A C 1
ATOM 647 O O . TRP A 1 82 ? 11.588 -15.384 -7.810 1.00 82.69 82 TRP A O 1
ATOM 657 N N . SER A 1 83 ? 10.144 -14.118 -6.628 1.00 75.50 83 SER A N 1
ATOM 658 C CA . SER A 1 83 ? 10.026 -13.075 -7.654 1.00 75.50 83 SER A CA 1
ATOM 659 C C . SER A 1 83 ? 11.357 -12.366 -7.885 1.00 75.50 83 SER A C 1
ATOM 661 O O . SER A 1 83 ? 11.743 -12.168 -9.033 1.00 75.50 83 SER A O 1
ATOM 663 N N . LEU A 1 84 ? 12.102 -12.061 -6.819 1.00 73.81 84 LEU A N 1
ATOM 664 C CA . LEU A 1 84 ? 13.433 -11.480 -6.955 1.00 73.81 84 LEU A C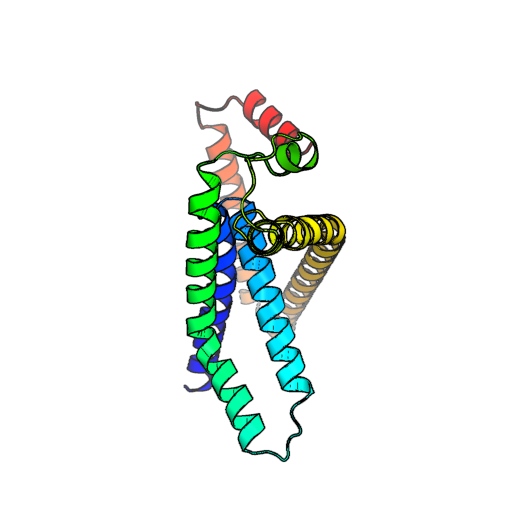A 1
ATOM 665 C C . LEU A 1 84 ? 14.360 -12.437 -7.704 1.00 73.81 84 LEU A C 1
ATOM 667 O O . LEU A 1 84 ? 14.864 -12.063 -8.748 1.00 73.81 84 LEU A O 1
ATOM 671 N N . ASN A 1 85 ? 14.522 -13.684 -7.261 1.00 76.19 85 ASN A N 1
ATOM 672 C CA . ASN A 1 85 ? 15.444 -14.627 -7.905 1.00 76.19 85 ASN A CA 1
ATOM 673 C C . ASN A 1 85 ? 15.111 -14.875 -9.390 1.00 76.19 85 ASN A C 1
ATOM 675 O O . ASN A 1 85 ? 16.009 -14.986 -10.218 1.00 76.19 85 ASN A O 1
ATOM 679 N N . ARG A 1 86 ? 13.824 -14.939 -9.752 1.00 69.50 86 ARG A N 1
ATOM 680 C CA . ARG A 1 86 ? 13.419 -15.166 -11.145 1.00 69.50 86 ARG A CA 1
ATOM 681 C C . ARG A 1 86 ? 13.631 -13.933 -12.026 1.00 69.50 86 ARG A C 1
ATOM 683 O O . ARG A 1 86 ? 14.158 -14.078 -13.120 1.00 69.50 86 ARG A O 1
ATOM 690 N N . PHE A 1 87 ? 13.237 -12.745 -11.568 1.00 67.88 87 PHE A N 1
ATOM 691 C CA . PHE A 1 87 ? 13.185 -11.550 -12.419 1.00 67.88 87 PHE A CA 1
ATOM 692 C C . PHE A 1 87 ? 14.404 -10.618 -12.280 1.00 67.88 87 PHE A C 1
ATOM 694 O O . PHE A 1 87 ? 14.689 -9.884 -13.223 1.00 67.88 87 PHE A O 1
ATOM 701 N N . THR A 1 88 ? 15.175 -10.657 -11.182 1.00 62.41 88 THR A N 1
ATOM 702 C CA . THR A 1 88 ? 16.446 -9.899 -11.079 1.00 62.41 88 THR A CA 1
ATOM 703 C C . THR A 1 88 ? 17.583 -10.547 -11.855 1.00 62.41 88 THR A C 1
ATOM 705 O O . THR A 1 88 ? 18.455 -9.852 -12.372 1.00 62.41 88 THR A O 1
ATOM 708 N N . VAL A 1 89 ? 17.580 -11.877 -11.962 1.00 56.03 89 VAL A N 1
ATOM 709 C CA . VAL A 1 89 ? 18.585 -12.615 -12.736 1.00 56.03 89 VAL A CA 1
ATOM 710 C C . VAL A 1 89 ? 18.371 -12.404 -14.242 1.00 56.03 89 VAL A C 1
ATOM 712 O O . VAL A 1 89 ? 19.346 -12.275 -14.979 1.00 56.03 89 VAL A O 1
ATOM 715 N N . ASP A 1 90 ? 17.117 -12.256 -14.687 1.00 53.06 90 ASP A N 1
ATOM 716 C CA . ASP A 1 90 ? 16.772 -11.995 -16.093 1.00 53.06 90 ASP A CA 1
ATOM 717 C C . ASP A 1 90 ? 16.850 -10.504 -16.492 1.00 53.06 90 ASP A C 1
ATOM 719 O O . ASP A 1 90 ? 17.079 -10.195 -17.665 1.00 53.06 90 ASP A O 1
ATOM 723 N N . SER A 1 91 ? 16.729 -9.557 -15.548 1.00 50.56 91 SER A N 1
ATOM 724 C CA . SER A 1 91 ? 16.805 -8.110 -15.839 1.00 50.56 91 SER A CA 1
ATOM 725 C C . SER A 1 91 ? 18.217 -7.611 -16.162 1.00 50.56 91 SER A C 1
ATOM 727 O O . SER A 1 91 ? 18.369 -6.573 -16.811 1.00 50.56 91 SER A O 1
ATOM 729 N N . ASN A 1 92 ? 19.256 -8.377 -15.806 1.00 48.09 92 ASN A N 1
ATOM 730 C CA . ASN A 1 92 ? 20.638 -8.090 -16.206 1.00 48.09 92 ASN A CA 1
ATOM 731 C C . ASN A 1 92 ? 20.871 -8.304 -17.721 1.00 48.09 92 ASN A C 1
ATOM 733 O O . ASN A 1 92 ? 21.894 -7.893 -18.263 1.00 48.09 92 ASN A O 1
ATOM 737 N N . THR A 1 93 ? 19.891 -8.883 -18.429 1.00 48.34 93 THR A N 1
ATOM 738 C CA . THR A 1 93 ? 19.810 -8.887 -19.899 1.00 48.34 93 THR A CA 1
ATOM 739 C C . THR A 1 93 ? 18.723 -7.904 -20.355 1.00 48.34 93 THR A C 1
ATOM 741 O O . THR A 1 93 ? 17.715 -8.293 -20.935 1.00 48.34 93 THR A O 1
ATOM 744 N N . GLY A 1 94 ? 18.934 -6.629 -20.013 1.00 39.00 94 GLY A N 1
ATOM 745 C CA . GLY A 1 94 ? 18.313 -5.404 -20.534 1.00 39.00 94 GLY A CA 1
ATOM 746 C C . GLY A 1 94 ? 16.878 -5.459 -21.073 1.00 39.00 94 GLY A C 1
ATOM 747 O O . GLY A 1 94 ? 16.648 -5.954 -22.165 1.00 39.00 94 GLY A O 1
ATOM 748 N N . GLY A 1 95 ? 15.944 -4.820 -20.357 1.00 45.78 95 GLY A N 1
ATOM 749 C CA . GLY A 1 95 ? 15.022 -3.783 -20.872 1.00 45.78 95 GLY A CA 1
ATOM 750 C C . GLY A 1 95 ? 14.114 -4.036 -22.086 1.00 45.78 95 GLY A C 1
ATOM 751 O O . GLY A 1 95 ? 13.498 -3.087 -22.563 1.00 45.78 95 GLY A O 1
ATOM 752 N N . ASP A 1 96 ? 14.003 -5.257 -22.597 1.00 52.38 96 ASP A N 1
ATOM 753 C CA . ASP A 1 96 ? 13.535 -5.476 -23.969 1.00 52.38 96 ASP A CA 1
ATOM 754 C C . ASP A 1 96 ? 12.213 -6.252 -24.054 1.00 52.38 96 ASP A C 1
ATOM 756 O O . ASP A 1 96 ? 12.051 -7.048 -24.959 1.00 52.38 96 ASP A O 1
ATOM 760 N N . TRP A 1 97 ? 11.230 -6.115 -23.154 1.00 57.22 97 TRP A N 1
ATOM 761 C CA . TRP A 1 97 ? 9.954 -6.842 -23.362 1.00 57.22 97 TRP A CA 1
ATOM 762 C C . TRP A 1 97 ? 9.178 -6.288 -24.572 1.00 57.22 97 TRP A C 1
ATOM 764 O O . TRP A 1 97 ? 8.630 -7.049 -25.374 1.00 57.22 97 TRP A O 1
ATOM 774 N N . LEU A 1 98 ? 9.199 -4.961 -24.758 1.00 50.88 98 LEU A N 1
ATOM 775 C CA . LEU A 1 98 ? 8.642 -4.290 -25.935 1.00 50.88 98 LEU A CA 1
ATOM 776 C C . LEU A 1 98 ? 9.433 -4.648 -27.193 1.00 50.88 98 LEU A C 1
ATOM 778 O O . LEU A 1 98 ? 8.834 -4.983 -28.212 1.00 50.88 98 LEU A O 1
ATOM 782 N N . ALA A 1 99 ? 10.764 -4.661 -27.128 1.00 53.28 99 ALA A N 1
ATOM 783 C CA . ALA A 1 99 ? 11.579 -5.002 -28.287 1.00 53.28 99 ALA A CA 1
ATOM 784 C C . ALA A 1 99 ? 11.800 -6.513 -28.494 1.00 53.28 99 ALA A C 1
ATOM 786 O O . ALA A 1 99 ? 12.107 -6.898 -29.610 1.00 53.28 99 ALA A O 1
ATOM 787 N N . LYS A 1 100 ? 11.442 -7.391 -27.549 1.00 54.31 100 LYS A N 1
ATOM 788 C CA . LYS A 1 100 ? 11.230 -8.837 -27.774 1.00 54.31 100 LYS A CA 1
ATOM 789 C C . LYS A 1 100 ? 9.864 -9.131 -28.396 1.00 54.31 100 LYS A C 1
ATOM 791 O O . LYS A 1 100 ? 9.732 -10.092 -29.148 1.00 54.31 100 LYS A O 1
ATOM 796 N N . THR A 1 101 ? 8.849 -8.310 -28.107 1.00 52.75 101 THR A N 1
ATOM 797 C CA . THR A 1 101 ? 7.501 -8.456 -28.692 1.00 52.75 101 THR A CA 1
ATOM 798 C C . THR A 1 101 ? 7.436 -7.897 -30.118 1.00 52.75 101 THR A C 1
ATOM 800 O O . THR A 1 101 ? 6.787 -8.490 -30.976 1.00 52.75 101 THR A O 1
ATOM 803 N N . PHE A 1 102 ? 8.125 -6.782 -30.392 1.00 50.59 102 PHE A N 1
ATOM 804 C CA . PHE A 1 102 ? 8.138 -6.131 -31.711 1.00 50.59 102 PHE A CA 1
ATOM 805 C C . PHE A 1 102 ? 9.422 -6.369 -32.522 1.00 50.59 102 PHE A C 1
ATOM 807 O O . PHE A 1 102 ? 9.396 -6.294 -33.749 1.00 50.59 102 PHE A O 1
ATOM 814 N N . GLY A 1 103 ? 10.545 -6.675 -31.873 1.00 46.56 103 GLY A N 1
ATOM 815 C CA . GLY A 1 103 ? 11.822 -6.976 -32.514 1.00 46.56 103 GLY A CA 1
ATOM 816 C C . GLY A 1 103 ? 12.082 -8.477 -32.500 1.00 46.56 103 GLY A C 1
ATOM 817 O O . GLY A 1 103 ? 12.417 -9.073 -31.483 1.00 46.56 103 GLY A O 1
ATOM 818 N N . GLY A 1 104 ? 11.952 -9.106 -33.665 1.00 43.44 104 GLY A N 1
ATOM 819 C CA . GLY A 1 104 ? 12.155 -10.540 -33.875 1.00 43.44 104 GLY A CA 1
ATOM 820 C C . GLY A 1 104 ? 13.595 -11.042 -33.691 1.00 43.44 104 GLY A C 1
ATOM 821 O O . GLY A 1 104 ? 14.069 -11.824 -34.514 1.00 43.44 104 GLY A O 1
ATOM 822 N N . LYS A 1 105 ? 14.310 -10.656 -32.628 1.00 42.38 105 LYS A N 1
ATOM 823 C CA . LYS A 1 105 ? 15.549 -11.326 -32.213 1.00 42.38 105 LYS A CA 1
ATOM 824 C C . LYS A 1 105 ? 15.197 -12.589 -31.428 1.00 42.38 105 LYS A C 1
ATOM 826 O O . LYS A 1 105 ? 15.308 -12.662 -30.209 1.00 42.38 105 LYS A O 1
ATOM 831 N N . ARG A 1 106 ? 14.757 -13.596 -32.189 1.00 49.62 106 ARG A N 1
ATOM 832 C CA . ARG A 1 106 ? 14.633 -14.994 -31.762 1.00 49.62 106 ARG A CA 1
ATOM 833 C C . ARG A 1 106 ? 15.996 -15.482 -31.278 1.00 49.62 106 ARG A C 1
ATOM 835 O O . ARG A 1 106 ? 16.902 -15.676 -32.089 1.00 49.62 106 ARG A O 1
ATOM 842 N N . SER A 1 107 ? 16.135 -15.703 -29.972 1.00 45.97 107 SER A N 1
ATOM 843 C CA . SER A 1 107 ? 17.184 -16.595 -29.491 1.00 45.97 107 SER A CA 1
ATOM 844 C C . SER A 1 107 ? 16.893 -17.990 -30.042 1.00 45.97 107 SER A C 1
ATOM 846 O O . SER A 1 107 ? 15.755 -18.459 -30.034 1.00 45.97 107 SER A O 1
ATOM 848 N N . LYS A 1 108 ? 17.929 -18.574 -30.628 1.00 40.72 108 LYS A N 1
ATOM 849 C CA . LYS A 1 108 ? 17.960 -19.847 -31.339 1.00 40.72 108 LYS A CA 1
ATOM 850 C C . LYS A 1 108 ? 17.385 -20.959 -30.453 1.00 40.72 108 LYS A C 1
ATOM 852 O O . LYS A 1 108 ? 17.769 -21.080 -29.298 1.00 40.72 108 LYS A O 1
ATOM 857 N N . GLU A 1 109 ? 16.448 -21.717 -31.010 1.00 47.62 109 GLU A N 1
ATOM 858 C CA . GLU A 1 109 ? 15.599 -22.671 -30.295 1.00 47.62 109 GLU A CA 1
ATOM 859 C C . GLU A 1 109 ? 16.345 -23.742 -29.498 1.00 47.62 109 GLU A C 1
ATOM 861 O O . GLU A 1 109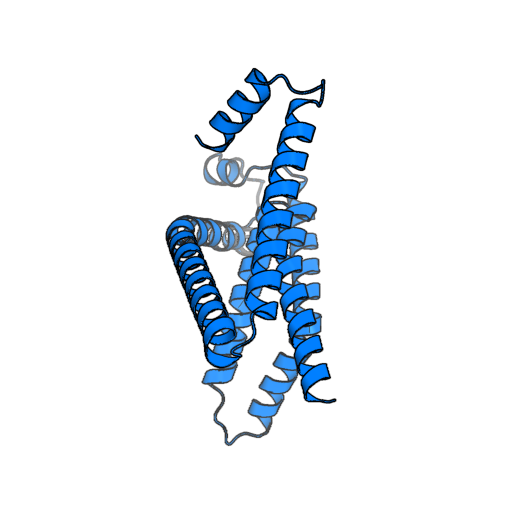 ? 17.285 -24.345 -30.015 1.00 47.62 109 GLU A O 1
ATOM 866 N N . THR A 1 110 ? 15.774 -24.101 -28.344 1.00 47.91 110 THR A N 1
ATOM 867 C CA . THR A 1 110 ? 15.547 -25.499 -27.954 1.00 47.91 110 THR A CA 1
ATOM 868 C C . THR A 1 110 ? 14.230 -25.610 -27.173 1.00 47.91 110 THR A C 1
ATOM 870 O O . THR A 1 110 ? 14.005 -24.883 -26.222 1.00 47.91 110 THR A O 1
ATOM 873 N N . SER A 1 111 ? 13.359 -26.533 -27.591 1.00 50.28 111 SER A N 1
ATOM 874 C CA . SER A 1 111 ? 12.108 -26.978 -26.945 1.00 50.28 111 SER A CA 1
ATOM 875 C C . SER A 1 111 ? 10.897 -26.022 -26.865 1.00 50.28 111 SER A C 1
ATOM 877 O O . SER A 1 111 ? 10.899 -24.975 -26.224 1.00 50.28 111 SER A O 1
ATOM 879 N N . VAL A 1 112 ? 9.762 -26.490 -27.403 1.00 59.03 112 VAL A N 1
ATOM 880 C CA . VAL A 1 112 ? 8.421 -25.868 -27.310 1.00 59.03 112 VAL A CA 1
ATOM 881 C C . VAL A 1 112 ? 7.978 -25.667 -25.852 1.00 59.03 112 VAL A C 1
ATOM 883 O O . VAL A 1 112 ? 7.266 -24.717 -25.537 1.00 59.03 112 VAL A O 1
ATOM 886 N N . THR A 1 113 ? 8.431 -26.528 -24.934 1.00 58.44 113 THR A N 1
ATOM 887 C CA . THR A 1 113 ? 8.161 -26.380 -23.495 1.00 58.44 113 THR A CA 1
ATOM 888 C C . THR A 1 113 ? 8.937 -25.225 -22.877 1.00 58.44 113 THR A C 1
ATOM 890 O O . THR A 1 113 ? 8.440 -24.599 -21.953 1.00 58.44 113 THR A O 1
ATOM 893 N N . GLU A 1 114 ? 10.125 -24.915 -23.386 1.00 60.06 114 GLU A N 1
ATOM 894 C CA . GLU A 1 114 ? 10.942 -23.783 -22.940 1.00 60.06 114 GLU A CA 1
ATOM 895 C C . GLU A 1 114 ? 10.434 -22.470 -23.557 1.00 60.06 114 G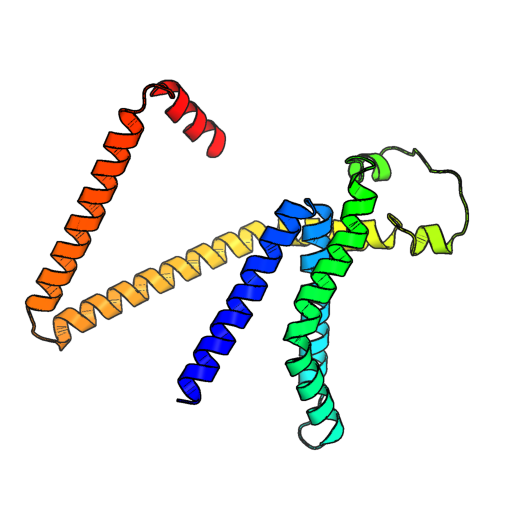LU A C 1
ATOM 897 O O . GLU A 1 114 ? 10.482 -21.419 -22.932 1.00 60.06 114 GLU A O 1
ATOM 902 N N . TRP A 1 115 ? 9.799 -22.530 -24.729 1.00 54.72 115 TRP A N 1
ATOM 903 C CA . TRP A 1 115 ? 9.079 -21.386 -25.292 1.00 54.72 115 TRP A CA 1
ATOM 904 C C . TRP A 1 115 ? 7.786 -21.035 -24.521 1.00 54.72 115 TRP A C 1
ATOM 906 O O . TRP A 1 115 ? 7.472 -19.857 -24.332 1.00 54.72 115 TRP A O 1
ATOM 916 N N . ILE A 1 116 ? 7.041 -22.045 -24.045 1.00 58.81 116 ILE A N 1
ATOM 917 C CA . ILE A 1 116 ? 5.795 -21.844 -23.275 1.00 58.81 116 ILE A CA 1
ATOM 918 C C . ILE A 1 116 ? 6.070 -21.586 -21.782 1.00 58.81 116 ILE A C 1
ATOM 920 O O . ILE A 1 116 ? 5.448 -20.693 -21.210 1.00 58.81 116 ILE A O 1
ATOM 924 N N . PHE A 1 117 ? 6.989 -22.335 -21.157 1.00 56.84 117 PHE A N 1
ATOM 925 C CA . PHE A 1 117 ? 7.254 -22.327 -19.705 1.00 56.84 117 PHE A CA 1
ATOM 926 C C . PHE A 1 117 ? 8.666 -21.850 -19.311 1.00 56.84 117 PHE A C 1
ATOM 928 O O . PHE A 1 117 ? 9.001 -21.844 -18.123 1.00 56.84 117 PHE A O 1
ATOM 935 N N . GLY A 1 118 ? 9.527 -21.498 -20.267 1.00 53.81 118 GLY A N 1
ATOM 936 C CA . GLY A 1 118 ? 10.886 -21.039 -19.974 1.00 53.81 118 GLY A CA 1
ATOM 937 C C . GLY A 1 118 ? 10.947 -19.599 -19.448 1.00 53.81 118 GLY A C 1
ATOM 938 O O . GLY A 1 118 ? 9.946 -18.879 -19.483 1.00 53.81 118 GLY A O 1
ATOM 939 N N . PRO A 1 119 ? 12.118 -19.178 -18.930 1.00 48.94 119 PRO A N 1
ATOM 940 C CA . PRO A 1 119 ? 12.358 -17.809 -18.465 1.00 48.94 119 PRO A CA 1
ATOM 941 C C . PRO A 1 119 ? 12.178 -16.814 -19.618 1.00 48.94 119 PRO A C 1
ATOM 943 O O . PRO A 1 119 ? 12.894 -16.885 -20.618 1.00 48.94 119 PRO A O 1
ATOM 946 N N . GLY A 1 120 ? 11.172 -15.937 -19.522 1.00 55.44 120 GLY A N 1
ATOM 947 C CA . GLY A 1 120 ? 10.812 -15.009 -20.602 1.00 55.44 120 GLY A CA 1
ATOM 948 C C . GLY A 1 120 ? 9.941 -15.615 -21.713 1.00 55.44 120 GLY A C 1
ATOM 949 O O . GLY A 1 120 ? 9.850 -15.037 -22.799 1.00 55.44 120 GLY A O 1
ATOM 950 N N . GLY A 1 121 ? 9.314 -16.769 -21.462 1.00 58.75 121 GLY A N 1
ATOM 951 C CA . GLY A 1 121 ? 8.379 -17.424 -22.380 1.00 58.75 121 GLY A CA 1
ATOM 952 C C . GLY A 1 121 ? 7.028 -16.706 -22.515 1.00 58.75 121 GLY A C 1
ATOM 953 O O . GLY A 1 121 ? 6.735 -15.721 -21.832 1.00 58.75 121 GLY A O 1
ATOM 954 N N . PHE A 1 122 ? 6.159 -17.227 -23.388 1.00 55.19 122 PHE A N 1
ATOM 955 C CA . PHE A 1 122 ? 4.835 -16.644 -23.672 1.00 55.19 122 PHE A CA 1
ATOM 956 C C . PHE A 1 122 ? 3.967 -16.481 -22.412 1.00 55.19 122 PHE A C 1
ATOM 958 O O . PHE A 1 122 ? 3.201 -15.522 -22.322 1.00 55.19 122 PHE A O 1
ATOM 965 N N . TYR A 1 123 ? 4.122 -17.368 -21.420 1.00 60.91 123 TYR A N 1
ATOM 966 C CA . TYR A 1 123 ? 3.432 -17.269 -20.133 1.00 60.91 123 TYR A CA 1
ATOM 967 C C . TYR A 1 123 ? 3.860 -16.037 -19.323 1.00 60.91 123 TYR A C 1
ATOM 969 O O . TYR A 1 123 ? 2.992 -15.351 -18.790 1.00 60.91 123 TYR A O 1
ATOM 977 N N . ASP A 1 124 ? 5.151 -15.705 -19.269 1.00 64.12 124 ASP A N 1
ATOM 978 C CA . ASP A 1 124 ? 5.632 -14.528 -18.532 1.00 64.12 124 ASP A CA 1
ATOM 979 C C . ASP A 1 124 ? 5.135 -13.237 -19.200 1.00 64.12 124 ASP A C 1
ATOM 981 O O . ASP A 1 124 ? 4.591 -12.356 -18.532 1.00 64.12 124 ASP A O 1
ATOM 985 N N . VAL A 1 125 ? 5.211 -13.159 -20.535 1.00 62.19 125 VAL A N 1
ATOM 986 C CA . VAL A 1 125 ? 4.762 -11.983 -21.304 1.00 62.19 125 VAL A CA 1
ATOM 987 C C . VAL A 1 125 ? 3.244 -11.808 -21.249 1.00 62.19 125 VAL A C 1
ATOM 989 O O . VAL A 1 125 ? 2.760 -10.690 -21.066 1.00 62.19 125 VAL A O 1
ATOM 992 N N . LEU A 1 126 ? 2.469 -12.891 -21.370 1.00 66.50 126 LEU A N 1
ATOM 993 C CA . LEU A 1 126 ? 1.016 -12.817 -21.227 1.00 66.50 126 LEU A CA 1
ATOM 994 C C . LEU A 1 126 ? 0.612 -12.457 -19.806 1.00 66.50 126 LEU A C 1
ATOM 996 O O . LEU A 1 126 ? -0.257 -11.611 -19.629 1.00 66.50 126 LEU A O 1
ATOM 1000 N N . THR A 1 127 ? 1.200 -13.092 -18.799 1.00 73.94 127 THR A N 1
ATOM 1001 C CA . THR A 1 127 ? 0.700 -12.990 -17.424 1.00 73.94 127 THR A CA 1
ATOM 1002 C C . THR A 1 127 ? 1.123 -11.658 -16.806 1.00 73.94 127 THR A C 1
ATOM 1004 O O . THR A 1 127 ? 0.263 -10.912 -16.338 1.00 73.94 127 THR A O 1
ATOM 1007 N N . VAL A 1 128 ? 2.404 -11.283 -16.912 1.00 76.50 128 VAL A N 1
ATOM 1008 C CA . VAL A 1 128 ? 2.915 -9.995 -16.404 1.00 76.50 128 VAL A CA 1
ATOM 1009 C C . VAL A 1 128 ? 2.454 -8.829 -17.285 1.00 76.50 128 VAL A C 1
ATOM 1011 O O . VAL A 1 128 ? 2.001 -7.811 -16.765 1.00 76.50 128 VAL A O 1
ATOM 1014 N N . GLY A 1 129 ? 2.477 -8.982 -18.614 1.00 74.06 129 GLY A N 1
ATOM 1015 C CA . GLY A 1 129 ? 2.066 -7.922 -19.541 1.00 74.06 129 GLY A CA 1
ATOM 1016 C C . GLY A 1 129 ? 0.557 -7.652 -19.547 1.00 74.06 129 GLY A C 1
ATOM 1017 O O . GLY A 1 129 ? 0.133 -6.502 -19.672 1.00 74.06 129 GLY A O 1
ATOM 1018 N N . THR A 1 130 ? -0.285 -8.679 -19.372 1.00 82.38 130 THR A N 1
ATOM 1019 C CA . THR A 1 130 ? -1.734 -8.463 -19.182 1.00 82.38 130 THR A CA 1
ATOM 1020 C C . THR A 1 130 ? -2.001 -7.804 -17.837 1.00 82.38 130 THR A C 1
ATOM 1022 O O . THR A 1 130 ? -2.844 -6.913 -17.760 1.00 82.38 130 THR A O 1
ATOM 1025 N N . TRP A 1 131 ? -1.263 -8.183 -16.792 1.00 85.56 131 TRP A N 1
ATOM 1026 C CA . TRP A 1 131 ? -1.402 -7.573 -15.474 1.00 85.56 131 TRP A CA 1
ATOM 1027 C C . TRP A 1 131 ? -1.020 -6.092 -15.464 1.00 85.56 131 TRP A C 1
ATOM 1029 O O . TRP A 1 131 ? -1.769 -5.283 -14.924 1.00 85.56 131 TRP A O 1
ATOM 1039 N N . ASP A 1 132 ? 0.057 -5.712 -16.151 1.00 84.31 132 ASP A N 1
ATOM 1040 C CA . ASP A 1 132 ? 0.441 -4.308 -16.338 1.00 84.31 132 ASP A CA 1
ATOM 1041 C C . ASP A 1 132 ? -0.668 -3.487 -17.024 1.00 84.31 132 ASP A C 1
ATOM 1043 O O . ASP A 1 132 ? -1.027 -2.396 -16.570 1.00 84.31 132 ASP A O 1
ATOM 1047 N N . LYS A 1 133 ? -1.293 -4.037 -18.075 1.00 84.12 133 LYS A N 1
ATOM 1048 C CA . LYS A 1 133 ? -2.428 -3.391 -18.759 1.00 84.12 133 LYS A CA 1
ATOM 1049 C C . LYS A 1 133 ? -3.663 -3.277 -17.869 1.00 84.12 133 LYS A C 1
ATOM 1051 O O . LYS A 1 133 ? -4.314 -2.234 -17.875 1.00 84.12 133 LYS A O 1
ATOM 1056 N N . VAL A 1 134 ? -3.984 -4.324 -17.105 1.00 88.56 134 VAL A N 1
ATOM 1057 C CA . VAL A 1 134 ? -5.106 -4.319 -16.152 1.00 88.56 134 VAL A CA 1
ATOM 1058 C C . VAL A 1 134 ? -4.885 -3.266 -15.071 1.00 88.56 134 VAL A C 1
ATOM 1060 O O . VAL A 1 134 ? -5.806 -2.500 -14.783 1.00 88.56 134 VAL A O 1
ATOM 1063 N N . LEU A 1 135 ? -3.673 -3.181 -14.515 1.00 86.19 135 LEU A N 1
ATOM 1064 C CA . LEU A 1 135 ? -3.320 -2.170 -13.522 1.00 86.19 135 LEU A CA 1
ATOM 1065 C C . LEU A 1 135 ? -3.417 -0.766 -14.113 1.00 86.19 135 LEU A C 1
ATOM 1067 O O . LEU A 1 135 ? -4.106 0.065 -13.536 1.00 86.19 135 LEU A O 1
ATOM 1071 N N . THR A 1 136 ? -2.843 -0.533 -15.294 1.00 87.50 136 THR A N 1
ATOM 1072 C CA . THR A 1 136 ? -2.875 0.777 -15.968 1.00 87.50 136 THR A CA 1
ATOM 1073 C C . THR A 1 136 ? -4.303 1.237 -16.265 1.00 87.50 136 THR A C 1
ATOM 1075 O O . THR A 1 136 ? -4.644 2.400 -16.051 1.00 87.50 136 THR A O 1
ATOM 1078 N N . TYR A 1 137 ? -5.168 0.323 -16.712 1.00 92.06 137 TYR A N 1
ATOM 1079 C CA . TYR A 1 137 ? -6.581 0.622 -16.948 1.00 92.06 137 TYR A CA 1
ATOM 1080 C C . TYR A 1 137 ? -7.357 0.870 -15.643 1.00 92.06 137 TYR A C 1
ATOM 1082 O O . TYR A 1 137 ? -8.306 1.652 -15.624 1.00 92.06 137 TYR A O 1
ATOM 1090 N N . SER A 1 138 ? -6.940 0.238 -14.541 1.00 88.62 138 SER A N 1
ATOM 1091 C CA . SER A 1 138 ? -7.572 0.374 -13.220 1.00 88.62 138 SER A CA 1
ATOM 1092 C C . SER A 1 138 ? -7.047 1.562 -12.408 1.00 88.62 138 SER A C 1
ATOM 1094 O O . SER A 1 138 ? -7.734 2.009 -11.490 1.00 88.62 138 SER A O 1
ATOM 1096 N N . THR A 1 139 ? -5.879 2.117 -12.747 1.00 88.81 139 THR A N 1
ATOM 1097 C CA . THR A 1 139 ? -5.283 3.296 -12.097 1.00 88.81 139 THR A CA 1
ATOM 1098 C C . THR A 1 139 ? -6.269 4.452 -11.888 1.00 88.81 139 THR A C 1
ATOM 1100 O O . THR A 1 139 ? -6.384 4.908 -10.750 1.00 88.81 139 THR A O 1
ATOM 1103 N N . PRO A 1 140 ? -7.039 4.922 -12.894 1.00 91.94 140 PRO A N 1
ATOM 1104 C CA . PRO A 1 140 ? -7.994 6.011 -12.675 1.00 91.94 140 PRO A CA 1
ATOM 1105 C C . PRO A 1 140 ? -9.095 5.641 -11.673 1.00 91.94 140 PRO A C 1
ATOM 1107 O O . PRO A 1 140 ? -9.538 6.487 -10.899 1.00 91.94 140 PRO A O 1
ATOM 1110 N N . PHE A 1 141 ? -9.521 4.377 -11.642 1.00 92.38 141 PHE A N 1
ATOM 1111 C CA . PHE A 1 141 ? -10.506 3.914 -10.670 1.00 92.38 141 PHE A CA 1
ATOM 1112 C C . PHE A 1 141 ? -9.931 3.895 -9.248 1.00 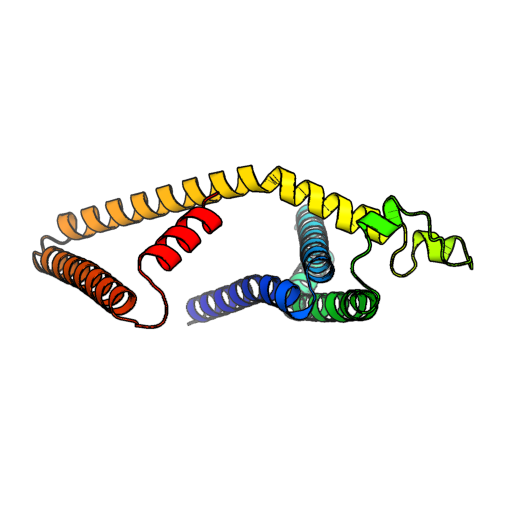92.38 141 PHE A C 1
ATOM 1114 O O . PHE A 1 141 ? -10.592 4.359 -8.319 1.00 92.38 141 PHE A O 1
ATOM 1121 N N . PHE A 1 142 ? -8.694 3.420 -9.073 1.00 90.00 142 PHE A N 1
ATOM 1122 C CA . PHE A 1 142 ? -8.016 3.463 -7.776 1.00 90.00 142 PHE A CA 1
ATOM 1123 C C . PHE A 1 142 ? -7.783 4.894 -7.297 1.00 90.00 142 PHE A C 1
ATOM 1125 O O . PHE A 1 142 ? -8.040 5.171 -6.130 1.00 90.00 142 PHE A O 1
ATOM 1132 N N . GLN A 1 143 ? -7.422 5.814 -8.194 1.00 92.00 143 GLN A N 1
ATOM 1133 C CA . GLN A 1 143 ? -7.268 7.231 -7.864 1.00 92.00 143 GLN A CA 1
ATOM 1134 C C . GLN A 1 143 ? -8.583 7.850 -7.367 1.00 92.00 143 GLN A C 1
ATOM 1136 O O . GLN A 1 143 ? -8.604 8.574 -6.370 1.00 92.00 143 GLN A O 1
ATOM 1141 N N . LEU A 1 144 ? -9.704 7.547 -8.032 1.00 94.38 144 LEU A N 1
ATOM 1142 C CA . LEU A 1 144 ? -11.023 7.993 -7.579 1.00 94.38 144 LEU A CA 1
ATOM 1143 C C . LEU A 1 144 ? -11.370 7.387 -6.215 1.00 94.38 144 LEU A C 1
ATOM 1145 O O . LEU A 1 144 ? -11.827 8.106 -5.327 1.00 94.38 144 LEU A O 1
ATOM 1149 N N . ALA A 1 145 ? -11.129 6.089 -6.024 1.00 91.00 145 ALA A N 1
ATOM 1150 C CA . ALA A 1 145 ? -11.386 5.407 -4.759 1.00 91.00 145 ALA A CA 1
ATOM 1151 C C . ALA A 1 145 ? -10.532 5.966 -3.606 1.00 91.00 145 ALA A C 1
ATOM 1153 O O . ALA A 1 145 ? -11.049 6.157 -2.504 1.00 91.00 145 ALA A O 1
ATOM 1154 N N . GLU A 1 146 ? -9.261 6.279 -3.856 1.00 90.00 146 GLU A N 1
ATOM 1155 C CA . GLU A 1 146 ? -8.366 6.929 -2.896 1.00 90.00 146 GLU A CA 1
ATOM 1156 C C . GLU A 1 146 ? -8.863 8.334 -2.531 1.00 90.00 146 GLU A C 1
ATOM 1158 O O . GLU A 1 146 ? -8.931 8.684 -1.347 1.00 90.00 146 GLU A O 1
ATOM 1163 N N . GLY A 1 147 ? -9.304 9.107 -3.529 1.00 93.94 147 GLY A N 1
ATOM 1164 C CA . GLY A 1 147 ? -9.934 10.409 -3.321 1.00 93.94 147 GLY A CA 1
ATOM 1165 C C . GLY A 1 147 ? -11.190 10.316 -2.450 1.00 93.94 147 GLY A C 1
ATOM 1166 O O . GLY A 1 147 ? -11.311 11.035 -1.457 1.00 93.94 147 GLY A O 1
ATOM 1167 N N . PHE A 1 148 ? -12.101 9.385 -2.751 1.00 93.62 148 PHE A N 1
ATOM 1168 C CA . PHE A 1 148 ? -13.306 9.157 -1.945 1.00 93.62 148 PHE A CA 1
ATOM 1169 C C . PHE A 1 148 ? -12.983 8.684 -0.522 1.00 93.62 148 PHE A C 1
ATOM 1171 O O . PHE A 1 148 ? -13.584 9.182 0.431 1.00 93.62 148 PHE A O 1
ATOM 1178 N N . CYS A 1 149 ? -12.027 7.766 -0.356 1.00 92.00 149 CYS A N 1
ATOM 1179 C CA . CYS A 1 149 ? -11.576 7.303 0.957 1.00 92.00 149 CYS A CA 1
ATOM 1180 C C . CYS A 1 149 ? -11.047 8.473 1.799 1.00 92.00 149 CYS A C 1
ATOM 1182 O O . CYS A 1 149 ? -11.478 8.669 2.937 1.00 92.00 149 CYS A O 1
ATOM 1184 N N . SER A 1 150 ? -10.196 9.312 1.207 1.00 94.50 150 SER A N 1
ATOM 1185 C CA . SER A 1 150 ? -9.643 10.501 1.862 1.00 94.50 150 SER A CA 1
ATOM 1186 C C . SER A 1 150 ? -10.736 11.497 2.255 1.00 94.50 150 SER A C 1
ATOM 1188 O O . SER A 1 150 ? -10.742 11.992 3.383 1.00 94.50 150 SER A O 1
ATOM 1190 N N . LEU A 1 151 ? -11.718 11.740 1.377 1.00 95.38 151 LEU A N 1
ATOM 1191 C CA . LEU A 1 151 ? -12.866 12.599 1.683 1.00 95.38 151 LEU A CA 1
ATOM 1192 C C . LEU A 1 151 ? -13.684 12.069 2.865 1.00 95.38 151 LEU A C 1
ATOM 1194 O O . LEU A 1 151 ? -14.024 12.841 3.763 1.00 95.38 151 LEU A O 1
ATOM 1198 N N . LEU A 1 152 ? -13.972 10.765 2.903 1.00 94.38 152 LEU A N 1
ATOM 1199 C CA . LEU A 1 152 ? -14.709 10.148 4.008 1.00 94.38 152 LEU A CA 1
ATOM 1200 C C . LEU A 1 152 ? -13.937 10.235 5.327 1.00 94.38 152 LEU A C 1
ATOM 1202 O O . LEU A 1 152 ? -14.530 10.538 6.363 1.00 94.38 152 LEU A O 1
ATOM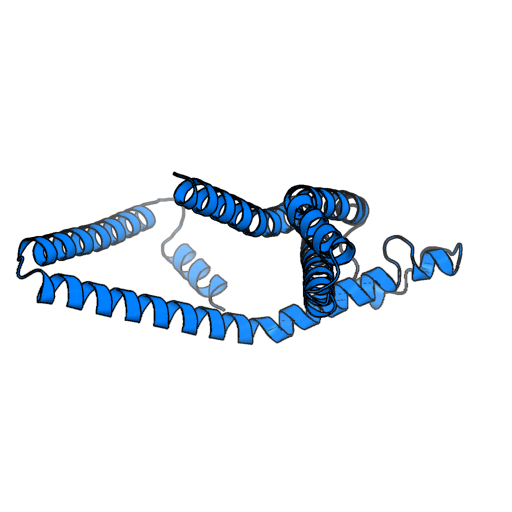 1206 N N . VAL A 1 153 ? -12.619 10.021 5.300 1.00 95.56 153 VAL A N 1
ATOM 1207 C CA . VAL A 1 153 ? -11.763 10.151 6.489 1.00 95.56 153 VAL A CA 1
ATOM 1208 C C . VAL A 1 153 ? -11.758 11.590 7.003 1.00 95.56 153 VAL A C 1
ATOM 1210 O O . VAL A 1 153 ? -11.945 11.805 8.201 1.00 95.56 153 VAL A O 1
ATOM 1213 N N . ILE A 1 154 ? -11.623 12.582 6.118 1.00 93.38 154 ILE A N 1
ATOM 1214 C CA . ILE A 1 154 ? -11.676 14.006 6.489 1.00 93.38 154 ILE A CA 1
ATOM 1215 C C . ILE A 1 154 ? -13.041 14.358 7.090 1.00 93.38 154 ILE A C 1
ATOM 1217 O O . ILE A 1 154 ? -13.119 15.033 8.119 1.00 93.38 154 ILE A O 1
ATOM 1221 N N . GLN A 1 155 ? -14.129 13.873 6.489 1.00 95.00 155 GLN A N 1
ATOM 1222 C CA . GLN A 1 155 ? -15.482 14.093 7.000 1.00 95.00 155 GLN A CA 1
ATOM 1223 C C . GLN A 1 155 ? -15.679 13.461 8.380 1.00 95.00 155 GLN A C 1
ATOM 1225 O O . GLN A 1 155 ? -16.187 14.123 9.288 1.00 95.00 155 GLN A O 1
ATOM 1230 N N . ALA A 1 156 ? -15.244 12.213 8.562 1.00 94.00 156 ALA A N 1
ATOM 1231 C CA . ALA A 1 156 ? -15.316 11.519 9.841 1.00 94.00 156 ALA A CA 1
ATOM 1232 C C . ALA A 1 156 ? -14.492 12.246 10.913 1.00 94.00 156 ALA A C 1
ATOM 1234 O O . ALA A 1 156 ? -14.999 12.501 12.004 1.00 94.00 156 ALA A O 1
ATOM 1235 N N . ALA A 1 157 ? -13.266 12.668 10.593 1.00 91.81 157 ALA A N 1
ATOM 1236 C CA . ALA A 1 157 ? -12.424 13.457 11.491 1.00 91.81 157 ALA A CA 1
ATOM 1237 C C . ALA A 1 157 ? -13.076 14.800 11.866 1.00 91.81 157 ALA A C 1
ATOM 1239 O O . ALA A 1 157 ? -13.051 15.198 13.034 1.00 91.81 157 ALA A O 1
ATOM 1240 N N . GLY A 1 158 ? -13.731 15.470 10.912 1.00 89.19 158 GLY A N 1
ATOM 1241 C CA . GLY A 1 158 ? -14.488 16.698 11.154 1.00 89.19 158 GLY A CA 1
ATOM 1242 C C . GLY A 1 158 ? -15.700 16.483 12.067 1.00 89.19 158 GLY A C 1
ATOM 1243 O O . GLY A 1 158 ? -15.934 17.270 12.988 1.00 89.19 158 GLY A O 1
ATOM 1244 N N . GLN A 1 159 ? -16.452 15.399 11.865 1.00 91.12 159 GLN A N 1
ATOM 1245 C CA . GLN A 1 159 ? -17.571 15.032 12.738 1.00 91.12 159 GLN A CA 1
ATOM 1246 C C . GLN A 1 159 ? -17.103 14.653 14.145 1.00 91.12 159 GLN A C 1
ATOM 1248 O O . GLN A 1 159 ? -17.698 15.119 15.117 1.00 91.12 159 GLN A O 1
ATOM 1253 N N . ILE A 1 160 ? -16.018 13.882 14.263 1.00 88.62 160 ILE A N 1
ATOM 1254 C CA . ILE A 1 160 ? -15.394 13.533 15.546 1.00 88.62 160 ILE A CA 1
ATOM 1255 C C . ILE A 1 160 ? -14.958 14.802 16.276 1.00 88.62 160 ILE A C 1
ATOM 1257 O O . ILE A 1 160 ? -15.280 14.967 17.447 1.00 88.62 160 ILE A O 1
ATOM 1261 N N . THR A 1 161 ? -14.300 15.730 15.580 1.00 86.44 161 THR A N 1
ATOM 1262 C CA . THR A 1 161 ? -13.870 17.015 16.149 1.00 86.44 161 THR A CA 1
ATOM 1263 C C . THR A 1 161 ? -15.058 17.820 16.683 1.00 86.44 161 THR A C 1
ATOM 1265 O O . THR A 1 161 ? -15.038 18.271 17.828 1.00 86.44 161 THR A O 1
ATOM 1268 N N . ARG A 1 162 ? -16.136 17.956 15.896 1.00 85.62 162 ARG A N 1
ATOM 1269 C CA . ARG A 1 162 ? -17.362 18.658 16.327 1.00 85.62 162 ARG A CA 1
ATOM 1270 C C . ARG A 1 162 ? -18.033 17.970 17.511 1.00 85.62 162 ARG A C 1
ATOM 1272 O O . ARG A 1 162 ? -18.488 18.644 18.431 1.00 85.62 162 ARG A O 1
ATOM 1279 N N . TRP A 1 163 ? -18.099 16.641 17.493 1.00 87.06 163 TRP A N 1
ATOM 1280 C CA . TRP A 1 163 ? -18.633 15.861 18.604 1.00 87.06 163 TRP A CA 1
ATOM 1281 C C . TRP A 1 163 ? -17.801 16.066 19.873 1.00 87.06 163 TRP A C 1
ATOM 1283 O O . TRP A 1 163 ? -18.369 16.311 20.934 1.00 87.06 163 TRP A O 1
ATOM 1293 N N . LEU A 1 164 ? -16.474 16.041 19.761 1.00 84.12 164 LEU A N 1
ATOM 1294 C CA . LEU A 1 164 ? -15.545 16.183 20.878 1.00 84.12 164 LEU A CA 1
ATOM 1295 C C . LEU A 1 164 ? -15.673 17.553 21.558 1.00 84.12 164 LEU A C 1
ATOM 1297 O O . LEU A 1 164 ? -15.773 17.626 22.783 1.00 84.12 164 LEU A O 1
ATOM 1301 N N . VAL A 1 165 ? -15.771 18.624 20.764 1.00 82.19 165 VAL A N 1
ATOM 1302 C CA . VAL A 1 165 ? -15.964 19.994 21.265 1.00 82.19 165 VAL A CA 1
ATOM 1303 C C . VAL A 1 165 ? -17.358 20.176 21.883 1.00 82.19 165 VAL A C 1
ATOM 1305 O O . VAL A 1 165 ? -17.477 20.659 23.009 1.00 82.19 165 VAL A O 1
ATOM 1308 N N . ASN A 1 166 ? -18.423 19.731 21.205 1.00 80.69 166 ASN A N 1
ATOM 1309 C CA . ASN A 1 166 ? -19.800 19.986 21.650 1.00 80.69 166 ASN A CA 1
ATOM 1310 C C . ASN A 1 166 ? -20.259 19.076 22.802 1.00 80.69 166 ASN A C 1
ATOM 1312 O O . ASN A 1 166 ? -21.050 19.502 23.643 1.00 80.69 166 ASN A O 1
ATOM 1316 N N . ARG A 1 167 ? -19.800 17.819 22.855 1.00 73.38 167 ARG A N 1
ATOM 1317 C CA . ARG A 1 167 ? -20.189 16.850 23.897 1.00 73.38 167 ARG A CA 1
ATOM 1318 C C . ARG A 1 167 ? -19.364 17.025 25.172 1.00 73.38 167 ARG A C 1
ATOM 1320 O O . ARG A 1 167 ? -19.890 16.803 26.258 1.00 73.38 167 ARG A O 1
ATOM 1327 N N . GLY A 1 168 ? -18.097 17.425 25.042 1.00 65.81 168 GLY A N 1
ATOM 1328 C CA . GLY A 1 168 ? -17.178 17.599 26.167 1.00 65.81 168 GLY A CA 1
ATOM 1329 C C . GLY A 1 168 ? -17.381 18.886 26.972 1.00 65.81 168 GLY A C 1
ATOM 1330 O O . GLY A 1 168 ? -16.858 18.967 28.080 1.00 65.81 168 GLY A O 1
ATOM 1331 N N . ARG A 1 169 ? -18.115 19.886 26.443 1.00 61.25 169 ARG A N 1
ATOM 1332 C CA . ARG A 1 169 ? -18.336 21.209 27.080 1.00 61.25 169 ARG A CA 1
ATOM 1333 C C . ARG A 1 169 ? -17.045 21.904 27.554 1.00 61.25 169 ARG A C 1
ATOM 1335 O O . ARG A 1 169 ? -17.092 22.766 28.425 1.00 61.25 169 ARG A O 1
ATOM 1342 N N . SER A 1 170 ? -15.895 21.499 27.023 1.00 67.12 170 SER A N 1
ATOM 1343 C CA . SER A 1 170 ? -14.586 21.849 27.559 1.00 67.12 170 SER A CA 1
ATOM 1344 C C . SER A 1 170 ? -13.842 22.699 26.540 1.00 67.12 170 SER A C 1
ATOM 1346 O O . SER A 1 170 ? -13.390 22.204 25.506 1.00 67.12 170 SER A O 1
ATOM 1348 N N . ASP A 1 171 ? -13.696 23.982 26.873 1.00 79.75 171 ASP A N 1
ATOM 1349 C CA . ASP A 1 171 ? -12.889 24.960 26.135 1.00 79.75 171 ASP A CA 1
ATOM 1350 C C . ASP A 1 171 ? -11.448 24.469 25.916 1.00 79.75 171 ASP A C 1
ATOM 1352 O O . ASP A 1 171 ? -10.802 24.841 24.940 1.00 79.75 171 ASP A O 1
ATOM 1356 N N . SER A 1 172 ? -10.957 23.557 26.763 1.00 83.56 172 SER A N 1
ATOM 1357 C CA . SER A 1 172 ? -9.643 22.926 26.622 1.00 83.56 172 SER A CA 1
ATOM 1358 C C . SER A 1 172 ? -9.490 22.130 25.320 1.00 83.56 172 SER A C 1
ATOM 1360 O O . SER A 1 172 ? -8.409 22.163 24.735 1.00 83.56 172 SER A O 1
ATOM 1362 N N . TRP A 1 173 ? -10.542 21.464 24.816 1.00 84.50 173 TRP A N 1
ATOM 1363 C CA . TRP A 1 173 ? -10.477 20.770 23.517 1.00 84.50 173 TRP A CA 1
ATOM 1364 C C . TRP A 1 173 ? -10.385 21.756 22.355 1.00 84.50 173 TRP A C 1
ATOM 1366 O O . TRP A 1 173 ? -9.625 21.528 21.417 1.00 84.50 173 TRP A O 1
ATOM 1376 N N . MET A 1 174 ? -11.111 22.875 22.434 1.00 84.88 174 MET A N 1
ATOM 1377 C CA . MET A 1 174 ? -11.029 23.939 21.434 1.00 84.88 174 MET A CA 1
ATOM 1378 C C . MET A 1 174 ? -9.639 24.585 21.432 1.00 84.88 174 MET A C 1
ATOM 1380 O O . MET A 1 174 ? -9.031 24.726 20.374 1.00 84.88 174 MET A O 1
ATOM 1384 N N . ILE A 1 175 ? -9.104 24.910 22.613 1.00 88.12 175 ILE A N 1
ATOM 1385 C CA . ILE A 1 175 ? -7.756 25.470 22.770 1.00 88.12 175 ILE A CA 1
ATOM 1386 C C . ILE A 1 175 ? -6.695 24.488 22.254 1.00 88.12 175 ILE A C 1
ATOM 1388 O O . ILE A 1 175 ? -5.804 24.892 21.511 1.00 88.12 175 ILE A O 1
ATOM 1392 N N . GLY A 1 176 ? -6.810 23.195 22.574 1.00 89.44 176 GLY A N 1
ATOM 1393 C CA . GLY A 1 176 ? -5.889 22.168 22.080 1.00 89.44 176 GLY A CA 1
ATOM 1394 C C . GLY A 1 176 ? -5.880 22.060 20.552 1.00 89.44 176 GLY A C 1
ATOM 1395 O O . GLY A 1 176 ? -4.811 22.017 19.944 1.00 89.44 176 GLY A O 1
ATOM 1396 N N . LEU A 1 177 ? -7.057 22.088 19.918 1.00 87.94 177 LEU A N 1
ATOM 1397 C CA . LEU A 1 177 ? -7.184 22.075 18.456 1.00 87.94 177 LEU A CA 1
ATOM 1398 C C . LEU A 1 177 ? -6.620 23.348 17.809 1.00 87.94 177 LEU A C 1
ATOM 1400 O O . LEU A 1 177 ? -5.982 23.266 16.760 1.00 87.94 177 LEU A O 1
ATOM 1404 N N . LEU A 1 178 ? -6.813 24.511 18.438 1.00 90.25 178 LEU A N 1
ATOM 1405 C CA . LEU A 1 178 ? -6.257 25.783 17.969 1.00 90.25 178 LEU A CA 1
ATOM 1406 C C . LEU A 1 178 ? -4.729 25.794 18.028 1.00 90.25 178 LEU A C 1
ATOM 1408 O O . LEU A 1 178 ? -4.090 26.179 17.050 1.00 90.25 178 LEU A O 1
ATOM 1412 N N . ILE A 1 179 ? -4.144 25.334 19.137 1.00 95.06 179 ILE A N 1
ATOM 1413 C CA . ILE A 1 179 ? -2.687 25.216 19.280 1.00 95.06 179 ILE A CA 1
ATOM 1414 C C . ILE A 1 179 ? -2.139 24.254 18.224 1.00 95.06 179 ILE A C 1
ATOM 1416 O O . ILE A 1 179 ? -1.190 24.601 17.529 1.00 95.06 179 ILE A O 1
ATOM 1420 N N . LEU A 1 180 ? -2.771 23.090 18.039 1.00 92.19 180 LEU A N 1
ATOM 1421 C CA . LEU A 1 180 ? -2.361 22.110 17.032 1.00 92.19 180 LEU A CA 1
ATOM 1422 C C . LEU A 1 180 ? -2.410 22.694 15.613 1.00 92.19 180 LEU A C 1
ATOM 1424 O O . LEU A 1 180 ? -1.450 22.550 14.856 1.00 92.19 180 LEU A O 1
ATOM 1428 N N . SER A 1 181 ? -3.480 23.411 15.263 1.00 92.56 181 SER A N 1
ATOM 1429 C CA . SER A 1 181 ? -3.583 24.085 13.965 1.00 92.56 181 SER A CA 1
ATOM 1430 C C . SER A 1 181 ? -2.511 25.165 13.795 1.00 92.56 181 SER A C 1
ATOM 1432 O O . SER A 1 181 ? -1.887 25.242 12.737 1.00 92.56 181 SER A O 1
ATOM 1434 N N . ALA A 1 182 ? -2.268 25.985 14.821 1.00 95.50 182 ALA A N 1
ATOM 1435 C CA . ALA A 1 182 ? -1.239 27.023 14.790 1.00 95.50 182 ALA A CA 1
ATOM 1436 C C . ALA A 1 182 ? 0.169 26.424 14.640 1.00 95.50 182 ALA A C 1
ATOM 1438 O O . ALA A 1 182 ? 0.975 26.940 13.866 1.00 95.50 182 ALA A O 1
ATOM 1439 N N . SER A 1 183 ? 0.451 25.305 15.316 1.00 95.25 183 SER A N 1
ATOM 1440 C CA . SER A 1 183 ? 1.704 24.563 15.164 1.00 95.25 183 SER A CA 1
ATOM 1441 C C . SER A 1 183 ? 1.885 24.044 13.740 1.00 95.25 183 SER A C 1
ATOM 1443 O O . SER A 1 183 ? 2.940 24.272 13.159 1.00 95.25 183 SER A O 1
ATOM 1445 N N . ILE A 1 184 ? 0.862 23.420 13.141 1.00 95.69 184 ILE A N 1
ATOM 1446 C CA . ILE A 1 184 ? 0.937 22.903 11.762 1.00 95.69 184 ILE A CA 1
ATOM 1447 C C . ILE A 1 184 ? 1.197 24.035 10.759 1.00 95.69 184 ILE A C 1
ATOM 1449 O O . ILE A 1 184 ? 2.056 23.896 9.883 1.00 95.69 184 ILE A O 1
ATOM 1453 N N . ILE A 1 185 ? 0.497 25.167 10.896 1.00 95.38 185 ILE A N 1
ATOM 1454 C CA . ILE A 1 185 ? 0.685 26.336 10.023 1.00 95.38 185 ILE A CA 1
ATOM 1455 C C . ILE A 1 185 ? 2.103 26.898 10.187 1.00 95.38 185 ILE A C 1
ATOM 1457 O O . ILE A 1 185 ? 2.797 27.106 9.194 1.00 95.38 185 ILE A O 1
ATOM 1461 N N . SER A 1 186 ? 2.566 27.079 11.427 1.00 96.06 186 SER A N 1
ATOM 1462 C CA . SER A 1 186 ? 3.912 27.587 11.715 1.00 96.06 186 SER A CA 1
ATOM 1463 C C . SER A 1 186 ? 5.008 26.661 11.173 1.00 96.06 186 SER A C 1
ATOM 1465 O O . SER A 1 186 ? 5.932 27.121 10.502 1.00 96.06 186 SER A O 1
ATOM 1467 N N . SER A 1 187 ? 4.875 25.342 11.363 1.00 93.12 187 SER A N 1
ATOM 1468 C CA . SER A 1 187 ? 5.801 24.353 10.798 1.00 93.12 187 SER A CA 1
ATOM 1469 C C . SER A 1 187 ? 5.818 24.385 9.271 1.00 93.12 187 SER A C 1
ATOM 1471 O O . SER A 1 187 ? 6.893 24.338 8.677 1.00 93.12 187 SER A O 1
ATOM 1473 N N . SER A 1 188 ? 4.654 24.517 8.631 1.00 92.19 188 SER A N 1
ATOM 1474 C CA . SER A 1 188 ? 4.559 24.600 7.169 1.00 92.19 188 SER A CA 1
ATOM 1475 C C . SER A 1 188 ? 5.289 25.836 6.635 1.00 92.19 188 SER A C 1
ATOM 1477 O O . SER A 1 188 ? 6.095 25.720 5.715 1.00 92.19 188 SER A O 1
ATOM 1479 N N . VAL A 1 189 ? 5.080 27.002 7.257 1.00 91.44 189 VAL A N 1
ATOM 1480 C CA . VAL A 1 189 ? 5.764 28.254 6.886 1.00 91.44 189 VAL A CA 1
ATOM 1481 C C . VAL A 1 189 ? 7.272 28.166 7.135 1.00 91.44 189 VAL A C 1
ATOM 1483 O O . VAL A 1 189 ? 8.051 28.608 6.293 1.00 91.44 189 VAL A O 1
ATOM 1486 N N . TYR A 1 190 ? 7.701 27.553 8.242 1.00 91.00 190 TYR A N 1
ATOM 1487 C CA . TYR A 1 190 ? 9.120 27.342 8.539 1.00 91.00 190 TYR A CA 1
ATOM 1488 C C . TYR A 1 190 ? 9.811 26.476 7.480 1.00 91.00 190 TYR A C 1
ATOM 1490 O O . TYR A 1 190 ? 10.886 26.839 7.003 1.00 91.00 190 TYR A O 1
ATOM 1498 N N . PHE A 1 191 ? 9.201 25.356 7.075 1.00 87.38 191 PHE A N 1
ATOM 1499 C CA . PHE A 1 191 ? 9.768 24.510 6.022 1.00 87.38 191 PHE A CA 1
ATOM 1500 C C . PHE A 1 191 ? 9.793 25.214 4.668 1.00 87.38 191 PHE A C 1
ATOM 1502 O O . PHE A 1 191 ? 10.780 25.078 3.950 1.00 87.38 191 PHE A O 1
ATOM 1509 N N . LEU A 1 192 ? 8.769 26.006 4.345 1.00 83.62 192 LEU A N 1
ATOM 1510 C CA . LEU A 1 192 ? 8.727 26.787 3.108 1.00 83.62 192 LEU A CA 1
ATOM 1511 C C . LEU A 1 192 ? 9.859 27.822 3.079 1.00 83.62 192 LEU A C 1
ATOM 1513 O O . LEU A 1 192 ? 10.647 27.843 2.137 1.00 83.62 192 LEU A O 1
ATOM 1517 N N . TRP A 1 193 ? 10.014 28.594 4.159 1.00 84.50 193 TRP A N 1
ATOM 1518 C CA . TRP A 1 193 ? 11.128 29.529 4.314 1.00 84.50 193 TRP A CA 1
ATOM 1519 C C . TRP A 1 193 ? 12.479 28.812 4.220 1.00 84.50 193 TRP A C 1
ATOM 1521 O O . TRP A 1 193 ? 13.383 29.278 3.527 1.00 84.50 193 TRP A O 1
ATOM 1531 N N . ARG A 1 194 ? 12.621 27.647 4.863 1.00 82.88 194 ARG A N 1
ATOM 1532 C CA . ARG A 1 194 ? 13.850 26.851 4.803 1.00 82.88 194 ARG A CA 1
ATOM 1533 C C . ARG A 1 194 ? 14.173 26.438 3.365 1.00 82.88 194 ARG A C 1
ATOM 1535 O O . ARG A 1 194 ? 15.305 26.633 2.944 1.00 82.88 194 ARG A O 1
ATOM 1542 N N . ILE A 1 195 ? 13.190 25.922 2.621 1.00 77.31 195 ILE A N 1
ATOM 1543 C CA . ILE A 1 195 ? 13.336 25.513 1.214 1.00 77.31 195 ILE A CA 1
ATOM 1544 C C . ILE A 1 195 ? 13.772 26.700 0.347 1.00 77.31 195 ILE A C 1
ATOM 1546 O O . ILE A 1 195 ? 14.724 26.572 -0.415 1.00 77.31 195 ILE A O 1
ATOM 1550 N N . THR A 1 196 ? 13.153 27.871 0.516 1.00 72.94 196 THR A N 1
ATOM 1551 C CA . THR A 1 196 ? 13.476 29.066 -0.288 1.00 72.94 196 THR A CA 1
ATOM 1552 C C . THR A 1 196 ? 14.846 29.679 0.004 1.00 72.94 196 THR A C 1
ATOM 1554 O O . THR A 1 196 ? 15.339 30.459 -0.802 1.00 72.94 196 THR A O 1
ATOM 1557 N N . ASN A 1 197 ? 15.456 29.366 1.152 1.00 73.19 197 ASN A N 1
ATOM 1558 C CA . ASN A 1 197 ? 16.777 29.878 1.529 1.00 73.19 197 ASN A CA 1
ATOM 1559 C C . ASN A 1 197 ? 17.910 28.870 1.265 1.00 73.19 197 ASN A C 1
ATOM 1561 O O . ASN A 1 197 ? 19.063 29.181 1.568 1.00 73.19 197 ASN A O 1
ATOM 1565 N N . PHE A 1 198 ? 17.627 27.681 0.712 1.00 69.88 198 PHE A N 1
ATOM 1566 C CA . PHE A 1 198 ? 18.692 26.783 0.261 1.00 69.88 198 PHE A CA 1
ATOM 1567 C C . PHE A 1 198 ? 19.334 27.330 -1.029 1.00 69.88 198 PHE A C 1
ATOM 1569 O O . PHE A 1 198 ? 18.634 27.526 -2.019 1.00 69.88 198 PHE A O 1
ATOM 1576 N N . PRO A 1 199 ? 20.661 27.550 -1.049 1.00 62.03 199 PRO A N 1
ATOM 1577 C CA . PRO A 1 199 ? 21.350 28.208 -2.161 1.00 62.03 199 PRO A CA 1
ATOM 1578 C C . PRO A 1 199 ? 21.586 27.327 -3.402 1.00 62.03 199 PRO A C 1
ATOM 1580 O O . PRO A 1 199 ? 22.112 27.829 -4.389 1.00 62.03 199 PRO A O 1
ATOM 1583 N N . GLU A 1 200 ? 21.230 26.037 -3.380 1.00 61.53 200 GLU A N 1
ATOM 1584 C CA . GLU A 1 200 ? 21.510 25.108 -4.492 1.00 61.53 200 GLU A CA 1
ATOM 1585 C C . GLU A 1 200 ? 20.399 25.010 -5.551 1.00 61.53 200 GLU A C 1
ATOM 1587 O O . GLU A 1 200 ? 20.665 24.525 -6.646 1.00 61.53 200 GLU A O 1
ATOM 1592 N N . ILE A 1 201 ? 19.173 25.475 -5.274 1.00 61.50 201 ILE A N 1
ATOM 1593 C CA . ILE A 1 201 ? 18.057 25.410 -6.233 1.00 61.50 201 ILE A CA 1
ATOM 1594 C C . ILE A 1 201 ? 17.500 26.820 -6.420 1.00 61.50 201 ILE A C 1
ATOM 1596 O O . ILE A 1 201 ? 16.896 27.385 -5.507 1.00 61.50 201 ILE A O 1
ATOM 1600 N N . GLY A 1 202 ? 17.704 27.407 -7.601 1.00 71.12 202 GLY A N 1
ATOM 1601 C CA . GLY A 1 202 ? 17.119 28.701 -7.933 1.00 71.12 202 GLY A CA 1
ATOM 1602 C C . GLY A 1 202 ? 15.590 28.643 -7.859 1.00 71.12 202 GLY A C 1
ATOM 1603 O O . GLY A 1 202 ? 14.976 27.635 -8.198 1.00 71.12 202 GLY A O 1
ATOM 1604 N N . ASN A 1 203 ? 14.942 29.739 -7.460 1.00 70.50 203 ASN A N 1
ATOM 1605 C CA . ASN A 1 203 ? 13.473 29.812 -7.372 1.00 70.50 203 ASN A CA 1
ATOM 1606 C C . ASN A 1 203 ? 12.786 29.489 -8.725 1.00 70.50 203 ASN A C 1
ATOM 1608 O O . ASN A 1 203 ? 11.667 28.977 -8.779 1.00 70.50 203 ASN A O 1
ATOM 1612 N N . VAL A 1 204 ? 13.492 29.765 -9.828 1.00 72.06 204 VAL A N 1
ATOM 1613 C CA . VAL A 1 204 ? 13.094 29.421 -11.200 1.00 72.06 204 VAL A CA 1
ATOM 1614 C C . VAL A 1 204 ? 13.232 27.917 -11.465 1.00 72.06 204 VAL A C 1
ATOM 1616 O O . VAL A 1 204 ? 12.318 27.317 -12.015 1.00 72.06 204 VAL A O 1
ATOM 1619 N N . ASP A 1 205 ? 14.312 27.280 -11.010 1.00 71.81 205 ASP A N 1
ATOM 1620 C CA . ASP A 1 205 ? 14.521 25.836 -11.182 1.00 71.81 205 ASP A CA 1
ATOM 1621 C C . ASP A 1 205 ? 13.517 25.034 -10.349 1.00 71.81 205 ASP A C 1
ATOM 1623 O O . ASP A 1 205 ? 12.934 24.067 -10.832 1.00 71.81 205 ASP A O 1
ATOM 1627 N N . ALA A 1 206 ? 13.228 25.483 -9.124 1.00 68.25 206 ALA A N 1
ATOM 1628 C CA . ALA A 1 206 ? 12.214 24.878 -8.263 1.00 68.25 206 ALA A CA 1
ATOM 1629 C C . ALA A 1 206 ? 10.800 24.964 -8.872 1.00 68.25 206 ALA A C 1
ATOM 1631 O O . ALA A 1 206 ? 10.029 24.006 -8.790 1.00 68.25 206 ALA A O 1
ATOM 1632 N N . THR A 1 207 ? 10.458 26.087 -9.517 1.00 74.62 207 THR A N 1
ATOM 1633 C CA . THR A 1 207 ? 9.170 26.235 -10.218 1.00 74.62 207 THR A CA 1
ATOM 1634 C C . THR A 1 207 ? 9.124 25.419 -11.509 1.00 74.62 207 THR A C 1
ATOM 1636 O O . THR A 1 207 ? 8.092 24.808 -11.786 1.00 74.62 207 THR A O 1
ATOM 1639 N N . LEU A 1 208 ? 10.230 25.313 -12.253 1.00 74.00 208 LEU A N 1
ATOM 1640 C CA . LEU A 1 208 ? 10.325 24.453 -13.438 1.00 74.00 208 LEU A CA 1
ATOM 1641 C C . LEU A 1 208 ? 10.210 22.962 -13.087 1.00 74.00 208 LEU A C 1
ATOM 1643 O O . LEU A 1 208 ? 9.516 22.216 -13.778 1.00 74.00 208 LEU A O 1
ATOM 1647 N N . ILE A 1 209 ? 10.843 22.531 -11.993 1.00 73.75 209 ILE A N 1
ATOM 1648 C CA . ILE A 1 209 ? 10.698 21.178 -11.445 1.00 73.75 209 ILE A CA 1
ATOM 1649 C C . ILE A 1 209 ? 9.233 20.938 -11.061 1.00 73.75 209 ILE A C 1
ATOM 1651 O O . ILE A 1 209 ? 8.650 19.942 -11.468 1.00 73.75 209 ILE A O 1
ATOM 1655 N N . GLY A 1 210 ? 8.588 21.884 -10.374 1.00 73.00 210 GLY A N 1
ATOM 1656 C CA . GLY A 1 210 ? 7.158 21.791 -10.069 1.00 73.00 210 GLY A CA 1
ATOM 1657 C C . GLY A 1 210 ? 6.291 21.608 -11.320 1.00 73.00 210 GLY A C 1
ATOM 1658 O O . GLY A 1 210 ? 5.479 20.688 -11.374 1.00 73.00 210 GLY A O 1
ATOM 1659 N N . VAL A 1 211 ? 6.496 22.431 -12.353 1.00 77.12 211 VAL A N 1
ATOM 1660 C CA . VAL A 1 211 ? 5.745 22.337 -13.617 1.00 77.12 211 VAL A CA 1
ATOM 1661 C C . VAL A 1 211 ? 5.982 20.991 -14.302 1.00 77.12 211 VAL A C 1
ATOM 1663 O O . VAL A 1 211 ? 5.011 20.330 -14.647 1.00 77.12 211 VAL A O 1
ATOM 1666 N N . THR A 1 212 ? 7.234 20.545 -14.416 1.00 69.88 212 THR A N 1
ATOM 1667 C CA . THR A 1 212 ? 7.583 19.266 -15.067 1.00 69.88 212 THR A CA 1
ATOM 1668 C C . THR A 1 212 ? 7.081 18.028 -14.327 1.00 69.88 212 THR A C 1
ATOM 1670 O O . THR A 1 212 ? 6.858 17.009 -14.965 1.00 69.88 212 THR A O 1
ATOM 1673 N N . ILE A 1 213 ? 6.871 18.087 -13.009 1.00 70.38 213 ILE A N 1
ATOM 1674 C CA . ILE A 1 213 ? 6.244 16.984 -12.257 1.00 70.38 213 ILE A CA 1
ATOM 1675 C C . ILE A 1 213 ? 4.715 16.979 -12.451 1.00 70.38 213 ILE A C 1
ATOM 1677 O O . ILE A 1 213 ? 4.076 15.938 -12.304 1.00 70.38 213 ILE A O 1
ATOM 1681 N N . THR A 1 214 ? 4.118 18.137 -12.754 1.00 64.75 214 THR A N 1
ATOM 1682 C CA . THR A 1 214 ? 2.656 18.295 -12.863 1.00 64.75 214 THR A CA 1
ATOM 1683 C C . THR A 1 214 ? 2.132 18.093 -14.293 1.00 64.75 214 THR A C 1
ATOM 1685 O O . THR A 1 214 ? 0.947 17.797 -14.456 1.00 64.75 214 THR A O 1
ATOM 1688 N N . THR A 1 215 ? 2.977 18.270 -15.317 1.00 40.34 215 THR A N 1
ATOM 1689 C CA . THR A 1 215 ? 2.667 18.037 -16.744 1.00 40.34 215 THR A CA 1
ATOM 1690 C C . THR A 1 215 ? 3.151 16.681 -17.222 1.00 40.34 215 THR A C 1
ATOM 1692 O O . THR A 1 215 ? 2.348 15.969 -17.862 1.00 40.34 215 THR A O 1
#